Protein 5LXM (pdb70)

GO terms:
  GO:0004672 protein kinase activity (F, IDA)
  GO:0005813 centrosome (C, IDA)
  GO:0009611 response to wounding (P, IDA)
  GO:0097421 liver regeneration (P, IDA)
  GO:0006468 protein phosphorylation (P, IDA)
  GO:0097431 mitotic spindle pole (C, IDA)
  GO:0004712 protein serine/threonine/tyrosine kinase activity (F, TAS)
  GO:0005813 centrosome (C, TAS)
  GO:0005819 spindle (C, TAS)
  GO:0030496 midbody (C, TAS)
  GO:0045840 positive regulation of mitotic nuclear division (P, TAS)
  GO:0046605 regulation of centrosome cycle (P, TAS)
  GO:0046777 protein autophosphorylation (P, TAS)
  GO:0090141 positive regulation of mitochondrial fission (P, IMP)
  GO:0005515 protein binding (F, IPI)
  GO:0019901 protein kinase binding (F, IPI)
  GO:0005634 nucleus (C, TAS)
  GO:0000278 mitotic cell cycle (P, TAS)
  GO:0006468 protein phosphorylation (P, TAS)
  GO:0004674 protein serine/threonine kinase activity (F, EXP)

Nearest PDB structures (foldseek):
  4o0s-assembly1_A  TM=9.713E-01  e=1.990E-46  Homo sapiens
  1uu7-assembly1_A  TM=9.578E-01  e=4.637E-27  Homo sapiens
  3poo-assembly1_A  TM=9.742E-01  e=1.452E-25  Homo sapiens
  4c35-assembly1_A  TM=9.672E-01  e=3.061E-25  Bos taurus
  3ag9-assembly3_B-2  TM=9.624E-01  e=3.851E-25  Bos taurus

Radius of gyration: 19.2 Å; Cα contacts (8 Å, |Δi|>4): 560; chains: 2; bounding box: 43×46×51 Å

Sequence (297 aa):
RQWALEDFEIGRPLGKGKFGNVYLAREKQSKFILALKVLFKAQLEKAGVEHQLRREVEIQSHLRHPNILRLYGYFHDATRVYLILEYAPLGTVYREELQKLSKFDEQRTATYITELANALSYCHSKRVIHRDIKPENLLLGSAGELKIADFGWSVHAPPSSSSRRTLAGTLDYLPPEMIEGRMHDEKVDLWSLGVLCYEFLVGKPPFEANTYQETYKRRISRVEFTFPDFVTEGARDLISRLLKHNPSQRPMLREVLEHPWITANSSKPSNSSYSYDAPSDFINFSSLTQNIDSWFEKANEN

Solvent-accessible surface area: 13983 Å² total

Secondary structure (DSSP, 8-state):
-B--GGGEEEEEEEEE-SSSEEEEEEETTTTEEEEEEEEEHHHHHHHT-HHHHHHHHHHHHT---TTB--EEEEEE-SSEEEEEEPP-TT-BHHHHHHHHSS--HHHHHHHHHHHHHHHHHHHHTTEE----SGGGEEE-TTS-EEE---TT-EE-SS--B---S-GGG--HHHHTT--B-TTHHHHHHHHHHHHHHHSS-TT--SSHHHHHHHHHHT-----TTS-HHHHHHHHHHT-SSGGGS--HHHHHT-HHHHTT-SS---/-TT--SS--B---TTT---GGGGGT------

Structure (mmCIF, N/CA/C/O backbone):
data_5LXM
#
_entry.id   5LXM
#
_cell.length_a   79.780
_cell.length_b   79.780
_cell.length_c   140.260
_cell.angle_alpha   90.000
_cell.angle_beta   90.000
_cell.angle_gamma   120.000
#
_symmetry.space_group_name_H-M   'P 31 2 1'
#
loop_
_entity.id
_entity.type
_entity.pdbx_description
1 polymer 'Aurora kinase A'
2 polymer 'Targeting protein for Xklp2'
3 non-polymer "ADENOSINE-5'-DIPHOSPHATE"
4 non-polymer 'TETRAETHYLENE GLYCOL'
5 non-polymer 'SULFATE ION'
6 non-polymer DI(HYDROXYETHYL)ETHER
7 non-polymer '2-(N-MORPHOLINO)-ETHANESULFONIC ACID'
8 non-polymer 1-ETHOXY-2-(2-ETHOXYETHOXY)ETHANE
9 non-polymer 'CHLORIDE ION'
10 non-polymer 'MAGNESIUM ION'
11 water water
#
loop_
_atom_site.group_PDB
_atom_site.id
_atom_site.type_symbol
_atom_site.label_atom_id
_atom_site.label_alt_id
_atom_site.label_comp_id
_atom_site.label_asym_id
_atom_site.label_entity_id
_atom_site.label_seq_id
_atom_site.pdbx_PDB_ins_code
_atom_site.Cartn_x
_atom_site.Cartn_y
_atom_site.Cartn_z
_atom_site.occupancy
_atom_site.B_iso_or_equiv
_atom_site.auth_seq_id
_atom_site.auth_comp_id
_atom_site.auth_asym_id
_atom_site.auth_atom_id
_atom_site.pdbx_PDB_model_num
ATOM 1 N N . ARG A 1 6 ? 39.244 -0.115 -10.780 1.00 115.92 126 ARG A N 1
ATOM 2 C CA . ARG A 1 6 ? 38.884 -1.513 -10.576 1.00 114.88 126 ARG A CA 1
ATOM 3 C C . ARG A 1 6 ? 39.740 -2.151 -9.483 1.00 108.25 126 ARG A C 1
ATOM 4 O O . ARG A 1 6 ? 39.334 -3.127 -8.853 1.00 105.14 126 ARG A O 1
ATOM 12 N N . GLN A 1 7 ? 40.924 -1.590 -9.263 1.00 108.07 127 GLN A N 1
ATOM 13 C CA . GLN A 1 7 ? 41.868 -2.134 -8.294 1.00 104.17 127 GLN A CA 1
ATOM 14 C C . GLN A 1 7 ? 41.712 -1.474 -6.927 1.00 101.01 127 GLN A C 1
ATOM 15 O O . GLN A 1 7 ? 41.167 -0.376 -6.821 1.00 102.58 127 GLN A O 1
ATOM 21 N N . TRP A 1 8 ? 42.189 -2.148 -5.884 1.00 96.94 128 TRP A N 1
ATOM 22 C CA . TRP A 1 8 ? 42.162 -1.582 -4.539 1.00 94.67 128 TRP A CA 1
ATOM 23 C C . TRP A 1 8 ? 43.011 -0.315 -4.470 1.00 95.70 128 TRP A C 1
ATOM 24 O O . TRP A 1 8 ? 44.045 -0.211 -5.130 1.00 110.93 128 TRP A O 1
ATOM 35 N N . ALA A 1 9 ? 42.559 0.647 -3.675 1.00 95.19 129 ALA A N 1
ATOM 36 C CA . ALA A 1 9 ? 43.328 1.857 -3.412 1.00 100.62 129 ALA A CA 1
ATOM 37 C C . ALA A 1 9 ? 43.239 2.213 -1.931 1.00 93.55 129 ALA A C 1
ATOM 38 O O . ALA A 1 9 ? 42.280 1.842 -1.257 1.00 91.05 129 ALA A O 1
ATOM 40 N N . LEU A 1 10 ? 44.241 2.931 -1.431 1.00 93.86 130 LEU A N 1
ATOM 41 C CA . LEU A 1 10 ? 44.264 3.355 -0.034 1.00 95.46 130 LEU A CA 1
ATOM 42 C C . LEU A 1 10 ? 43.119 4.321 0.253 1.00 98.36 130 LEU A C 1
ATOM 43 O O . LEU A 1 10 ? 42.650 4.429 1.387 1.00 90.29 130 LEU A O 1
ATOM 48 N N . GLU A 1 11 ? 42.667 5.009 -0.792 1.00 97.38 131 GLU A N 1
ATOM 49 C CA . GLU A 1 11 ? 41.576 5.968 -0.677 1.00 104.18 131 GLU A CA 1
ATOM 50 C C . GLU A 1 11 ? 40.234 5.280 -0.443 1.00 98.23 131 GLU A C 1
ATOM 51 O O . GLU A 1 11 ? 39.252 5.930 -0.096 1.00 99.94 131 GLU A O 1
ATOM 57 N N . ASP A 1 12 ? 40.194 3.966 -0.636 1.00 95.21 132 ASP A N 1
ATOM 58 C CA . ASP A 1 12 ? 38.962 3.208 -0.452 1.00 93.69 132 ASP A CA 1
ATOM 59 C C . ASP A 1 12 ? 38.671 2.923 1.020 1.00 89.57 132 ASP A C 1
ATOM 60 O O . ASP A 1 12 ? 37.581 2.467 1.366 1.00 88.68 132 ASP A O 1
ATOM 65 N N . PHE A 1 13 ? 39.642 3.196 1.885 1.00 87.38 133 PHE A N 1
ATOM 66 C CA . PHE A 1 13 ? 39.515 2.837 3.296 1.00 91.60 133 PHE A CA 1
ATOM 67 C C . PHE A 1 13 ? 39.723 4.010 4.247 1.00 91.55 133 PHE A C 1
ATOM 68 O O . PHE A 1 13 ? 40.650 4.802 4.083 1.00 102.10 133 PHE A O 1
ATOM 76 N N . GLU A 1 14 ? 38.851 4.110 5.245 1.00 95.11 134 GLU A N 1
ATOM 77 C CA . GLU A 1 14 ? 39.092 4.984 6.385 1.00 88.83 134 GLU A CA 1
ATOM 78 C C . GLU A 1 14 ? 39.893 4.208 7.420 1.00 78.40 134 GLU A C 1
ATOM 79 O O . GLU A 1 14 ? 39.539 3.081 7.760 1.00 77.91 134 GLU A O 1
ATOM 85 N N . ILE A 1 15 ? 40.975 4.803 7.912 1.00 85.62 135 ILE A N 1
ATOM 86 C CA . ILE A 1 15 ? 41.843 4.124 8.870 1.00 78.75 135 ILE A CA 1
ATOM 87 C C . ILE A 1 15 ? 41.466 4.477 10.304 1.00 71.34 135 ILE A C 1
ATOM 88 O O . ILE A 1 15 ? 41.367 5.650 10.656 1.00 77.84 135 ILE A O 1
ATOM 93 N N . GLY A 1 16 ? 41.257 3.455 11.127 1.00 72.03 136 GLY A N 1
ATOM 94 C CA . GLY A 1 16 ? 40.894 3.658 12.518 1.00 69.41 136 GLY A CA 1
ATOM 95 C C . GLY A 1 16 ? 42.046 3.419 13.474 1.00 82.23 136 GLY A C 1
ATOM 96 O O . GLY A 1 16 ? 43.202 3.687 13.147 1.00 83.16 136 GLY A O 1
ATOM 97 N N . ARG A 1 17 ? 41.725 2.914 14.662 1.00 77.18 137 ARG A N 1
ATOM 98 C CA . ARG A 1 17 ? 42.731 2.640 15.679 1.00 71.68 137 ARG A CA 1
ATOM 99 C C . ARG A 1 17 ? 43.602 1.452 15.285 1.00 62.96 137 ARG A C 1
ATOM 100 O O . ARG A 1 17 ? 43.160 0.570 14.548 1.00 64.97 137 ARG A O 1
ATOM 108 N N . PRO A 1 18 ? 44.852 1.429 15.771 1.00 77.50 138 PRO A N 1
ATOM 109 C CA . PRO A 1 18 ? 45.715 0.257 15.588 1.00 77.15 138 PRO A CA 1
ATOM 110 C C . PRO A 1 18 ? 45.160 -0.957 16.326 1.00 75.38 138 PRO A C 1
ATOM 111 O O . PRO A 1 18 ? 44.818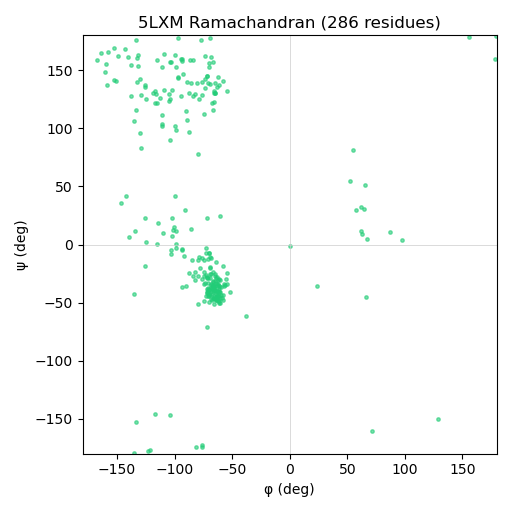 -0.851 17.503 1.00 68.74 138 PRO A O 1
ATOM 115 N N . LEU A 1 19 ? 45.063 -2.088 15.637 1.00 73.92 139 LEU A N 1
ATOM 116 C CA . LEU A 1 19 ? 44.574 -3.317 16.249 1.00 68.29 139 LEU A CA 1
ATOM 117 C C . LEU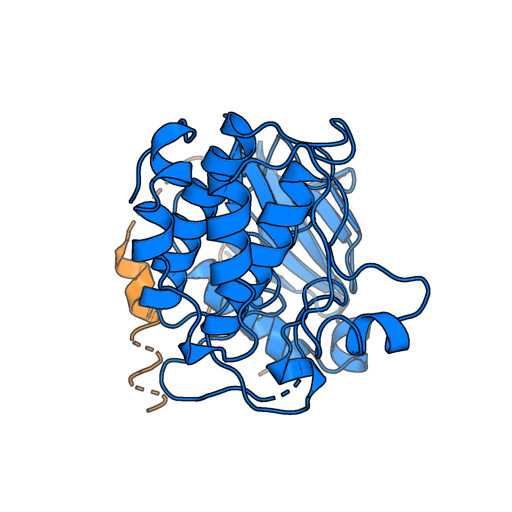 A 1 19 ? 45.717 -4.082 16.905 1.00 76.69 139 LEU A C 1
ATOM 118 O O . LEU A 1 19 ? 45.504 -4.863 17.833 1.00 82.99 139 LEU A O 1
ATOM 123 N N . GLY A 1 20 ? 46.932 -3.849 16.417 1.00 66.43 140 GLY A N 1
ATOM 124 C CA . GLY A 1 20 ? 48.109 -4.492 16.969 1.00 59.91 140 GLY A CA 1
ATOM 125 C C . GLY A 1 20 ? 49.376 -4.119 16.227 1.00 67.63 140 GLY A C 1
ATOM 126 O O . GLY A 1 20 ? 49.330 -3.669 15.081 1.00 72.17 140 GLY A O 1
ATOM 127 N N . LYS A 1 21 ? 50.514 -4.304 16.887 1.00 68.94 141 LYS A N 1
ATOM 128 C CA . LYS A 1 21 ? 51.806 -4.010 16.283 1.00 69.48 141 LYS A CA 1
ATOM 129 C C . LYS A 1 21 ? 52.433 -5.277 15.715 1.00 81.85 141 LYS A C 1
ATOM 130 O O . LYS A 1 21 ? 52.287 -6.360 16.282 1.00 81.94 141 LYS A O 1
ATOM 132 N N . GLY A 1 22 ? 53.126 -5.136 14.591 1.00 85.70 142 GLY A N 1
ATOM 133 C CA . GLY A 1 22 ? 53.770 -6.265 13.948 1.00 87.23 142 GLY A CA 1
ATOM 134 C C . GLY A 1 22 ? 55.259 -6.046 13.777 1.00 92.99 142 GLY A C 1
ATOM 135 O O . GLY A 1 22 ? 55.799 -5.024 14.202 1.00 92.54 142 GLY A O 1
ATOM 136 N N . LYS A 1 23 ? 55.924 -7.007 13.146 1.00 89.19 143 LYS A N 1
ATOM 137 C CA . LYS A 1 23 ? 57.372 -6.960 12.987 1.00 90.38 143 LYS A CA 1
ATOM 138 C C . LYS A 1 23 ? 57.800 -6.012 11.871 1.00 98.99 143 LYS A C 1
ATOM 139 O O . LYS A 1 23 ? 58.947 -5.568 11.833 1.00 107.79 143 LYS A O 1
ATOM 141 N N . PHE A 1 24 ? 56.877 -5.704 10.965 1.00 95.83 144 PHE A N 1
ATOM 142 C CA . PHE A 1 24 ? 57.197 -4.877 9.806 1.00 89.04 144 PHE A CA 1
ATOM 143 C C . PHE A 1 24 ? 56.155 -3.790 9.567 1.00 87.55 144 PHE A C 1
ATOM 144 O O . PHE A 1 24 ? 56.151 -3.141 8.522 1.00 91.27 144 PHE A O 1
ATOM 152 N N . GLY A 1 25 ? 55.273 -3.595 10.541 1.00 86.87 145 GLY A N 1
ATOM 153 C CA . GLY A 1 25 ? 54.233 -2.590 10.434 1.00 84.66 145 GLY A CA 1
ATOM 154 C C . GLY A 1 25 ? 53.043 -2.912 11.313 1.00 83.27 145 GLY A C 1
ATOM 155 O O . GLY A 1 25 ? 53.019 -3.941 11.984 1.00 83.22 145 GLY A O 1
ATOM 156 N N . ASN A 1 26 ? 52.048 -2.033 11.307 1.00 74.17 146 ASN A N 1
ATOM 157 C CA . ASN A 1 26 ? 50.887 -2.199 12.172 1.00 67.60 146 ASN A CA 1
ATOM 158 C C . ASN A 1 26 ? 49.649 -2.688 11.430 1.00 71.96 146 ASN A C 1
ATOM 159 O O . ASN A 1 26 ? 49.530 -2.528 10.213 1.00 64.93 146 ASN A O 1
ATOM 164 N N . VAL A 1 27 ? 48.736 -3.297 12.180 1.00 67.99 147 VAL A N 1
ATOM 165 C CA . VAL A 1 27 ? 47.433 -3.693 11.660 1.00 67.72 147 VAL A CA 1
ATOM 166 C C . VAL A 1 27 ? 46.377 -2.733 12.186 1.00 70.43 147 VAL A C 1
ATOM 167 O O . VAL A 1 27 ? 46.234 -2.557 13.396 1.00 71.28 147 VAL A O 1
ATOM 171 N N . TYR A 1 28 ? 45.642 -2.110 11.274 1.00 71.07 148 TYR A N 1
ATOM 172 C CA . TYR A 1 28 ? 44.685 -1.079 11.649 1.00 69.57 148 TYR A CA 1
ATOM 173 C C . TYR A 1 28 ? 43.245 -1.527 11.441 1.00 74.25 148 TYR A C 1
ATOM 174 O O . TYR A 1 28 ? 42.961 -2.373 10.593 1.00 71.24 148 TYR A O 1
ATOM 183 N N . LEU A 1 29 ? 42.340 -0.956 12.229 1.00 77.17 149 LEU A N 1
ATOM 184 C CA . LEU A 1 29 ? 40.914 -1.130 11.999 1.00 74.82 149 LEU A CA 1
ATOM 185 C C . LEU A 1 29 ? 40.523 -0.294 10.785 1.00 72.19 149 LEU A C 1
ATOM 186 O O . LEU A 1 29 ? 40.927 0.862 10.670 1.00 72.73 149 LEU A O 1
ATOM 191 N N . ALA A 1 30 ? 39.745 -0.876 9.880 1.00 74.18 150 ALA A N 1
ATOM 192 C CA . ALA A 1 30 ? 39.478 -0.226 8.601 1.00 70.21 150 ALA A CA 1
ATOM 193 C C . ALA A 1 30 ? 37.997 -0.218 8.230 1.00 78.36 150 ALA A C 1
ATOM 194 O O . ALA A 1 30 ? 37.233 -1.085 8.654 1.00 76.26 150 ALA A O 1
ATOM 196 N N . ARG A 1 31 ? 37.610 0.770 7.428 1.00 81.07 151 ARG A N 1
ATOM 197 C CA . ARG A 1 31 ? 36.238 0.909 6.954 1.00 81.98 151 ARG A CA 1
ATOM 198 C C . ARG A 1 31 ? 36.213 1.187 5.453 1.00 87.76 151 ARG A C 1
ATOM 199 O O . ARG A 1 31 ? 36.702 2.222 5.000 1.00 90.93 151 ARG A O 1
ATOM 207 N N . GLU A 1 32 ? 35.655 0.260 4.680 1.00 74.09 152 GLU A N 1
ATOM 208 C CA . GLU A 1 32 ? 35.483 0.480 3.247 1.00 84.22 152 GLU A CA 1
ATOM 209 C C . GLU A 1 32 ? 34.464 1.594 3.046 1.00 91.83 152 GLU A C 1
ATOM 210 O O . GLU A 1 32 ? 33.296 1.442 3.395 1.00 96.62 152 GLU A O 1
ATOM 216 N N . LYS A 1 33 ? 34.917 2.708 2.477 1.00 92.13 153 LYS A N 1
ATOM 217 C CA . LYS A 1 33 ? 34.135 3.943 2.441 1.00 98.36 153 LYS A CA 1
ATOM 218 C C . LYS A 1 33 ? 32.759 3.812 1.788 1.00 102.26 153 LYS A C 1
ATOM 219 O O . LYS A 1 33 ? 31.810 4.477 2.203 1.00 110.11 153 LYS A O 1
ATOM 225 N N . GLN A 1 34 ? 32.645 2.961 0.774 1.00 94.03 154 GLN A N 1
ATOM 226 C CA . GLN A 1 34 ? 31.388 2.837 0.043 1.00 100.59 154 GLN A CA 1
ATOM 227 C C . GLN A 1 34 ? 30.364 1.972 0.778 1.00 97.57 154 GLN A C 1
ATOM 228 O O . GLN A 1 34 ? 29.223 2.388 0.977 1.00 102.14 154 GLN A O 1
ATOM 234 N N . SER A 1 35 ? 30.772 0.774 1.184 1.00 95.23 155 SER A N 1
ATOM 235 C CA . SER A 1 35 ? 29.850 -0.169 1.813 1.00 106.06 155 SER A CA 1
ATOM 236 C C . SER A 1 35 ? 29.850 -0.075 3.338 1.00 109.86 155 SER A C 1
ATOM 237 O O . SER A 1 35 ? 29.065 -0.755 4.001 1.00 110.33 155 SER A O 1
ATOM 240 N N . LYS A 1 36 ? 30.733 0.762 3.880 1.00 102.40 156 LYS A N 1
ATOM 241 C CA . LYS A 1 36 ? 30.882 0.933 5.327 1.00 93.46 156 LYS A CA 1
ATOM 242 C C . LYS A 1 36 ? 31.206 -0.391 6.019 1.00 93.94 156 LYS A C 1
ATOM 243 O O . LYS A 1 36 ? 30.854 -0.601 7.180 1.00 93.55 156 LYS A O 1
ATOM 245 N N . PHE A 1 37 ? 31.887 -1.275 5.296 1.00 81.82 157 PHE A N 1
ATOM 246 C CA . PHE A 1 37 ? 32.219 -2.601 5.804 1.00 80.42 157 PHE A CA 1
ATOM 247 C C . PHE A 1 37 ? 33.493 -2.570 6.642 1.00 81.15 157 PHE A C 1
ATOM 248 O O . PHE A 1 37 ? 34.528 -2.074 6.197 1.00 83.37 157 PHE A O 1
ATOM 256 N N . ILE A 1 38 ? 33.406 -3.107 7.856 1.00 75.79 158 ILE A N 1
ATOM 257 C CA . ILE A 1 38 ? 34.524 -3.092 8.794 1.00 72.02 158 ILE A CA 1
ATOM 258 C C . ILE A 1 38 ? 35.561 -4.159 8.471 1.00 66.33 158 ILE A C 1
ATOM 259 O O . ILE A 1 38 ? 35.241 -5.345 8.385 1.00 66.79 158 ILE A O 1
ATOM 264 N N . LEU A 1 39 ? 36.808 -3.731 8.308 1.00 66.06 159 LEU A N 1
ATOM 265 C CA . LEU A 1 39 ? 37.894 -4.645 7.984 1.00 62.16 159 LEU A CA 1
ATOM 266 C C . LEU A 1 39 ? 39.126 -4.393 8.847 1.00 57.32 159 LEU A C 1
ATOM 267 O O . LEU A 1 39 ? 39.159 -3.463 9.652 1.00 63.08 159 LEU A O 1
ATOM 272 N N . ALA A 1 40 ? 40.133 -5.242 8.677 1.00 59.87 160 ALA A N 1
ATOM 273 C CA . ALA A 1 40 ? 41.435 -5.024 9.289 1.00 60.64 160 ALA A CA 1
ATOM 274 C C . ALA A 1 40 ? 42.470 -4.836 8.188 1.00 69.08 160 ALA A C 1
ATOM 275 O O . ALA A 1 40 ? 42.543 -5.635 7.253 1.00 62.68 160 ALA A O 1
ATOM 277 N N . LEU A 1 41 ? 43.258 -3.771 8.290 1.00 71.61 161 LEU A N 1
ATOM 278 C CA . LEU A 1 41 ? 44.246 -3.462 7.264 1.00 62.36 161 LEU A CA 1
ATOM 279 C C . LEU A 1 41 ? 45.664 -3.653 7.790 1.00 72.93 161 LEU A C 1
ATOM 280 O O . LEU A 1 41 ? 46.128 -2.903 8.650 1.00 72.26 161 LEU A O 1
ATOM 285 N N . LYS A 1 42 ? 46.344 -4.667 7.266 1.00 71.87 162 LYS A N 1
ATOM 286 C CA . LYS A 1 42 ? 47.713 -4.962 7.663 1.00 61.53 162 LYS A CA 1
ATOM 287 C C . LYS A 1 42 ? 48.697 -4.212 6.773 1.00 67.71 162 LYS A C 1
ATOM 288 O O . LYS A 1 42 ? 48.778 -4.458 5.568 1.00 64.38 162 LYS A O 1
ATOM 294 N N . VAL A 1 43 ? 49.437 -3.289 7.378 1.00 70.64 163 VAL A N 1
ATOM 295 C CA . VAL A 1 43 ? 50.367 -2.442 6.644 1.00 73.85 163 VAL A CA 1
ATOM 296 C C . VAL A 1 43 ? 51.810 -2.886 6.859 1.00 79.31 163 VAL A C 1
ATOM 297 O O . VAL A 1 43 ? 52.272 -2.988 7.995 1.00 89.31 163 VAL A O 1
ATOM 301 N N . LEU A 1 44 ? 52.515 -3.146 5.763 1.00 67.27 164 LEU A N 1
ATOM 302 C CA . LEU A 1 44 ? 53.909 -3.573 5.824 1.00 76.00 164 LEU A CA 1
ATOM 303 C C . LEU A 1 44 ? 54.802 -2.666 4.987 1.00 81.08 164 LEU A C 1
ATOM 304 O O . LEU A 1 44 ? 54.558 -2.474 3.799 1.00 81.32 164 LEU A O 1
ATOM 309 N N . PHE A 1 45 ? 55.841 -2.117 5.609 1.00 90.66 165 PHE A N 1
ATOM 310 C CA . PHE A 1 45 ? 56.788 -1.263 4.900 1.00 88.96 165 PHE A CA 1
ATOM 311 C C . PHE A 1 45 ? 57.737 -2.100 4.048 1.00 94.02 165 PHE A C 1
ATOM 312 O O . PHE A 1 45 ? 58.352 -3.047 4.538 1.00 101.98 165 PHE A O 1
ATOM 320 N N . LYS A 1 46 ? 57.850 -1.745 2.772 1.00 96.54 166 LYS A N 1
ATOM 321 C CA . LYS A 1 46 ? 58.680 -2.495 1.836 1.00 92.78 166 LYS A CA 1
ATOM 322 C C . LYS A 1 46 ? 60.159 -2.425 2.196 1.00 95.53 166 LYS A C 1
ATOM 323 O O . LYS A 1 46 ? 60.911 -3.364 1.940 1.00 98.34 166 LYS A O 1
ATOM 329 N N . ALA A 1 47 ? 60.570 -1.310 2.791 1.00 95.30 167 ALA A N 1
ATOM 330 C CA . ALA A 1 47 ? 61.962 -1.118 3.179 1.00 93.70 167 ALA A CA 1
ATOM 331 C C . ALA A 1 47 ? 62.396 -2.138 4.231 1.00 88.08 167 ALA A C 1
ATOM 332 O O . ALA A 1 47 ? 63.476 -2.719 4.133 1.00 93.17 167 ALA A O 1
ATOM 334 N N . GLN A 1 48 ? 61.548 -2.358 5.231 1.00 83.59 168 GLN A N 1
ATOM 335 C CA . GLN A 1 48 ? 61.858 -3.302 6.301 1.00 81.26 168 GLN A CA 1
ATOM 336 C C . GLN A 1 48 ? 61.836 -4.745 5.803 1.00 80.90 168 GLN A C 1
ATOM 337 O O . GLN A 1 48 ? 62.668 -5.561 6.200 1.00 82.96 168 GLN A O 1
ATOM 340 N N . LEU A 1 49 ? 60.880 -5.052 4.932 1.00 79.31 169 LEU A N 1
ATOM 341 C CA . LEU A 1 49 ? 60.745 -6.391 4.370 1.00 83.95 169 LEU A CA 1
ATOM 342 C C . LEU A 1 49 ? 61.945 -6.777 3.512 1.00 90.68 169 LEU A C 1
ATOM 343 O O . LEU A 1 49 ? 62.486 -7.875 3.641 1.00 96.11 169 LEU A O 1
ATOM 348 N N . GLU A 1 50 ? 62.354 -5.868 2.633 1.00 95.39 170 GLU A N 1
ATOM 349 C CA . GLU A 1 50 ? 63.464 -6.128 1.724 1.00 93.04 170 GLU A CA 1
ATOM 350 C C . GLU A 1 50 ? 64.801 -6.141 2.457 1.00 98.41 170 GLU A C 1
ATOM 351 O O . GLU A 1 50 ? 65.736 -6.824 2.042 1.00 112.91 170 GLU A O 1
ATOM 357 N N . LYS A 1 51 ? 64.886 -5.385 3.546 1.00 99.13 171 LYS A N 1
ATOM 358 C CA . LYS A 1 51 ? 66.100 -5.350 4.352 1.00 102.54 171 LYS A CA 1
ATOM 359 C C . LYS A 1 51 ? 66.302 -6.676 5.075 1.00 97.16 171 LYS A C 1
ATOM 360 O O . LYS A 1 51 ? 67.410 -7.210 5.118 1.00 102.96 171 LYS A O 1
ATOM 362 N N . ALA A 1 52 ? 65.220 -7.205 5.639 1.00 96.41 172 ALA A N 1
ATOM 363 C CA . ALA A 1 52 ? 65.266 -8.476 6.350 1.00 89.71 172 ALA A CA 1
ATOM 364 C C . 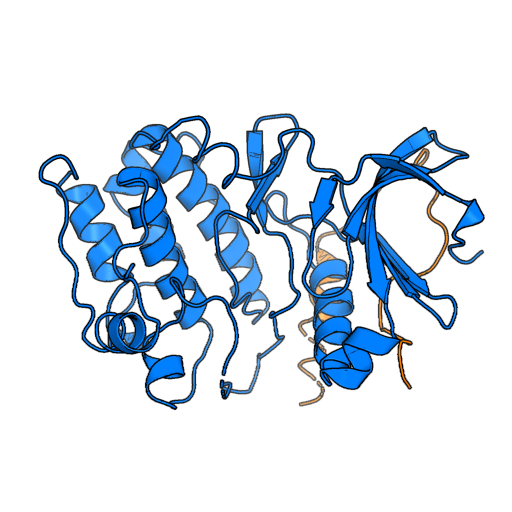ALA A 1 52 ? 65.233 -9.652 5.380 1.00 97.63 172 ALA A C 1
ATOM 365 O O . ALA A 1 52 ? 65.509 -10.790 5.761 1.00 100.21 172 ALA A O 1
ATOM 367 N N . GLY A 1 53 ? 64.889 -9.369 4.127 1.00 97.70 173 GLY A N 1
ATOM 368 C CA . GLY A 1 53 ? 64.840 -10.388 3.094 1.00 92.92 173 GLY A CA 1
ATOM 369 C C . GLY A 1 53 ? 63.770 -11.437 3.331 1.00 88.42 173 GLY A C 1
ATOM 370 O O . GLY A 1 53 ? 64.046 -12.636 3.291 1.00 89.45 173 GLY A O 1
ATOM 371 N N . VAL A 1 54 ? 62.544 -10.986 3.577 1.00 82.39 174 VAL A N 1
ATOM 372 C CA . VAL A 1 54 ? 61.430 -11.897 3.815 1.00 77.80 174 VAL A CA 1
ATOM 373 C C . VAL A 1 54 ? 60.266 -11.612 2.871 1.00 69.75 174 VAL A C 1
ATOM 374 O O . VAL A 1 54 ? 59.121 -11.959 3.163 1.00 71.62 174 VAL A O 1
ATOM 378 N N . GLU A 1 55 ? 60.568 -10.981 1.742 1.00 75.08 175 GLU A N 1
ATOM 379 C CA . GLU A 1 55 ? 59.550 -10.650 0.753 1.00 75.76 175 GLU A CA 1
ATOM 380 C C . GLU A 1 55 ? 58.890 -11.918 0.221 1.00 71.04 175 GLU A C 1
ATOM 381 O O . GLU A 1 55 ? 57.676 -11.958 0.017 1.00 67.05 175 GLU A O 1
ATOM 387 N N . HIS A 1 56 ? 59.697 -12.954 0.008 1.00 69.98 176 HIS A N 1
ATOM 388 C CA . HIS A 1 56 ? 59.202 -14.229 -0.500 1.00 65.49 176 HIS A CA 1
ATOM 389 C C . HIS A 1 56 ? 58.210 -14.844 0.473 1.00 67.67 176 HIS A C 1
ATOM 390 O O . HIS A 1 56 ? 57.284 -15.553 0.079 1.00 62.25 176 HIS A O 1
ATOM 397 N N . GLN A 1 57 ? 58.408 -14.568 1.755 1.00 65.21 177 GLN A N 1
ATOM 398 C CA . GLN A 1 57 ? 57.532 -15.103 2.778 1.00 54.03 177 GLN A CA 1
ATOM 399 C C . GLN A 1 57 ? 56.197 -14.360 2.767 1.00 55.83 177 GLN A C 1
ATOM 400 O O . GLN A 1 57 ? 55.148 -14.950 3.029 1.00 51.49 177 GLN A O 1
ATOM 406 N N . LEU A 1 58 ? 56.239 -13.068 2.452 1.00 59.63 178 LEU A N 1
ATOM 407 C CA . LEU A 1 58 ? 55.016 -12.279 2.328 1.00 67.17 178 LEU A CA 1
ATOM 408 C C . LEU A 1 58 ? 54.183 -12.765 1.145 1.00 62.72 178 LEU A C 1
ATOM 409 O O . LEU A 1 58 ? 52.951 -12.768 1.200 1.00 51.18 178 LEU A O 1
ATOM 414 N N . ARG A 1 59 ? 54.861 -13.170 0.076 1.00 60.96 179 ARG A N 1
ATOM 415 C CA . ARG A 1 59 ? 54.183 -13.765 -1.069 1.00 63.17 179 ARG A CA 1
ATOM 416 C C . ARG A 1 59 ? 53.417 -14.997 -0.608 1.00 64.14 179 ARG A C 1
ATOM 417 O O . ARG A 1 59 ? 52.236 -15.164 -0.919 1.00 53.25 179 ARG A O 1
ATOM 425 N N . ARG A 1 60 ? 54.102 -15.842 0.155 1.00 51.48 180 ARG A N 1
ATOM 426 C CA . ARG A 1 60 ? 53.506 -17.050 0.708 1.00 64.53 180 ARG A CA 1
ATOM 427 C C . ARG A 1 60 ? 52.315 -16.735 1.613 1.00 68.22 180 ARG A C 1
ATOM 428 O O . ARG A 1 60 ? 51.283 -17.395 1.532 1.00 61.26 180 ARG A O 1
ATOM 436 N N . GLU A 1 61 ? 52.453 -15.723 2.466 1.00 60.21 181 GLU A N 1
ATOM 437 C CA . GLU A 1 61 ? 51.366 -15.338 3.366 1.00 60.17 181 GLU A CA 1
ATOM 438 C C . GLU A 1 61 ? 50.128 -14.911 2.583 1.00 58.15 181 GLU A C 1
ATOM 439 O O . GLU A 1 61 ? 49.014 -15.340 2.883 1.00 49.27 181 GLU A O 1
ATOM 445 N N . VAL A 1 62 ? 50.332 -14.082 1.565 1.00 54.94 182 VAL A N 1
ATOM 446 C CA . VAL A 1 62 ? 49.219 -13.521 0.808 1.00 56.90 182 VAL A CA 1
ATOM 447 C C . VAL A 1 62 ? 48.549 -14.565 -0.087 1.00 60.12 182 VAL A C 1
ATOM 448 O O . VAL A 1 62 ? 47.321 -14.654 -0.136 1.00 56.10 182 VAL A O 1
ATOM 452 N N . GLU A 1 63 ? 49.354 -15.361 -0.781 1.00 54.82 183 GLU A N 1
ATOM 453 C CA . GLU A 1 63 ? 48.820 -16.353 -1.710 1.00 58.97 183 GLU A CA 1
ATOM 454 C C . GLU A 1 63 ? 48.141 -17.518 -0.985 1.00 64.65 183 GLU A C 1
ATOM 455 O O . GLU A 1 63 ? 47.052 -17.942 -1.371 1.00 60.97 183 GLU A O 1
ATOM 461 N N . ILE A 1 64 ? 48.777 -18.027 0.067 1.00 55.64 184 ILE A N 1
ATOM 462 C CA . ILE A 1 64 ? 48.240 -19.179 0.786 1.00 59.54 184 ILE A CA 1
ATOM 463 C C . ILE A 1 64 ? 46.958 -18.842 1.542 1.00 51.26 184 ILE A C 1
ATOM 464 O O . ILE A 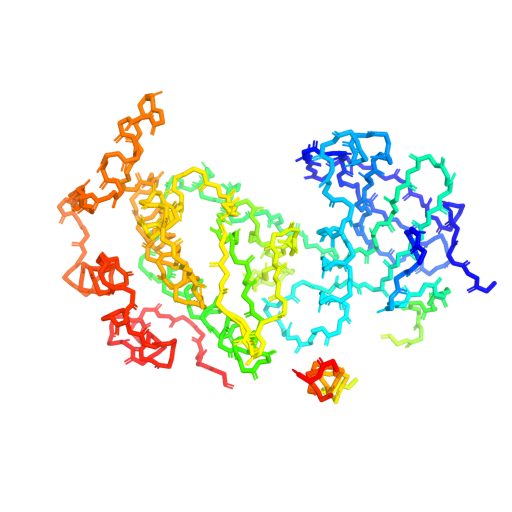1 64 ? 45.973 -19.578 1.458 1.00 49.39 184 ILE A O 1
ATOM 469 N N . GLN A 1 65 ? 46.966 -17.731 2.272 1.00 52.16 185 GLN A N 1
ATOM 470 C CA . GLN A 1 65 ? 45.825 -17.384 3.113 1.00 58.82 185 GLN A CA 1
ATOM 471 C C . GLN A 1 65 ? 44.601 -17.014 2.280 1.00 57.56 185 GLN A C 1
ATOM 472 O O . GLN A 1 65 ? 43.475 -17.320 2.667 1.00 51.70 185 GLN A O 1
ATOM 478 N N . SER A 1 66 ? 44.824 -16.375 1.134 1.00 59.64 186 SER A N 1
ATOM 479 C CA . SER A 1 66 ? 43.722 -15.920 0.287 1.00 66.11 186 SER A CA 1
ATOM 480 C C . SER A 1 66 ? 42.954 -17.080 -0.339 1.00 70.21 186 SER A C 1
ATOM 481 O O . SER A 1 66 ? 41.780 -16.941 -0.674 1.00 77.15 186 SER A O 1
ATOM 484 N N . HIS A 1 67 ? 43.615 -18.223 -0.491 1.00 61.25 187 HIS A N 1
ATOM 485 C CA . HIS A 1 67 ? 42.992 -19.375 -1.136 1.00 70.87 187 HIS A CA 1
ATOM 486 C C . HIS A 1 67 ? 42.448 -20.389 -0.129 1.00 63.11 187 HIS A C 1
ATOM 487 O O . HIS A 1 67 ? 41.899 -21.421 -0.514 1.00 68.85 187 HIS A O 1
ATOM 494 N N . LEU A 1 68 ? 42.598 -20.093 1.158 1.00 62.55 188 LEU A N 1
ATOM 495 C CA . LEU A 1 68 ? 42.064 -20.959 2.205 1.00 56.38 188 LEU A CA 1
ATOM 496 C C . LEU A 1 68 ? 40.634 -20.568 2.567 1.00 54.02 188 LEU A C 1
ATOM 497 O O . LEU A 1 68 ? 40.304 -19.385 2.635 1.00 62.09 188 LEU A O 1
ATOM 502 N N . ARG A 1 69 ? 39.790 -21.569 2.794 1.00 61.93 189 ARG A N 1
ATOM 503 C CA . ARG A 1 69 ? 38.402 -21.337 3.184 1.00 63.90 189 ARG A CA 1
ATOM 504 C C . ARG A 1 69 ? 37.999 -22.249 4.333 1.00 71.65 189 ARG A C 1
ATOM 505 O O . ARG A 1 69 ? 37.790 -23.449 4.144 1.00 72.99 189 ARG A O 1
ATOM 513 N N . HIS A 1 70 ? 37.887 -21.671 5.523 1.00 63.54 190 HIS A N 1
ATOM 514 C CA . HIS A 1 70 ? 37.508 -22.422 6.712 1.00 73.14 190 HIS A CA 1
ATOM 515 C C . HIS A 1 70 ? 36.966 -21.467 7.770 1.00 61.31 190 HIS A C 1
ATOM 516 O O . HIS A 1 70 ? 37.519 -20.386 7.970 1.00 66.60 190 HIS A O 1
ATOM 523 N N . PRO A 1 71 ? 35.872 -21.861 8.441 1.00 64.37 191 PRO A N 1
ATOM 524 C CA . PRO A 1 71 ? 35.237 -21.048 9.485 1.00 64.48 191 PRO A CA 1
ATOM 525 C C . PRO A 1 71 ? 36.199 -20.659 10.606 1.00 59.12 191 PRO A C 1
ATOM 526 O O . PRO A 1 71 ? 36.035 -19.604 11.215 1.00 62.86 191 PRO A O 1
ATOM 530 N N . ASN A 1 72 ? 37.194 -21.502 10.862 1.00 58.44 192 ASN A N 1
ATOM 531 C CA . ASN A 1 72 ? 38.163 -21.251 11.921 1.00 60.13 192 ASN A CA 1
ATOM 532 C C . ASN A 1 72 ? 39.494 -20.739 11.378 1.00 68.60 192 ASN A C 1
ATOM 533 O O . ASN A 1 72 ? 40.533 -20.878 12.023 1.00 63.23 192 ASN A O 1
ATOM 538 N N . ILE A 1 73 ? 39.457 -20.159 10.184 1.00 60.74 193 ILE A N 1
ATOM 539 C CA . ILE A 1 73 ? 40.631 -19.516 9.606 1.00 58.10 193 ILE A CA 1
ATOM 540 C C . ILE A 1 73 ? 40.269 -18.110 9.151 1.00 60.85 193 ILE A C 1
ATOM 541 O O . ILE A 1 73 ? 39.287 -17.919 8.433 1.00 62.68 193 ILE A O 1
ATOM 546 N N . LEU A 1 74 ? 41.054 -17.127 9.583 1.00 56.41 194 LEU A N 1
ATOM 547 C CA . LEU A 1 74 ? 40.809 -15.738 9.214 1.00 55.54 194 LEU A CA 1
ATOM 548 C C . LEU A 1 74 ? 40.908 -15.556 7.702 1.00 59.76 194 LEU A C 1
ATOM 549 O O . LEU A 1 74 ? 41.808 -16.100 7.066 1.00 50.96 194 LEU A O 1
ATOM 554 N N . ARG A 1 75 ? 39.979 -14.791 7.137 1.00 59.35 195 ARG A N 1
ATOM 555 C CA . ARG A 1 75 ? 39.944 -14.545 5.701 1.00 66.49 195 ARG A CA 1
ATOM 556 C C . ARG A 1 75 ? 40.842 -13.384 5.291 1.00 74.62 195 ARG A C 1
ATOM 557 O O . ARG A 1 75 ? 40.899 -12.357 5.968 1.00 70.50 195 ARG A O 1
ATOM 565 N N . LEU A 1 76 ? 41.545 -13.565 4.178 1.00 68.00 196 LEU A N 1
ATOM 566 C CA . LEU A 1 76 ? 42.280 -12.483 3.537 1.00 68.94 196 LEU A CA 1
ATOM 567 C C . LEU A 1 76 ? 41.589 -12.144 2.222 1.00 67.16 196 LEU A C 1
ATOM 568 O O . LEU A 1 76 ? 41.715 -12.877 1.245 1.00 64.30 196 LEU A O 1
ATOM 573 N N . TYR A 1 77 ? 40.849 -11.039 2.206 1.00 72.99 197 TYR A N 1
ATOM 574 C CA . TYR A 1 77 ? 40.008 -10.698 1.062 1.00 72.84 197 TYR A CA 1
ATOM 575 C C . TYR A 1 77 ? 40.803 -10.212 -0.145 1.00 77.87 197 TYR A C 1
ATOM 576 O O . TYR A 1 77 ? 40.409 -10.452 -1.285 1.00 71.06 197 TYR A O 1
ATOM 585 N N . GLY A 1 78 ? 41.914 -9.525 0.104 1.00 76.37 198 GLY A N 1
ATOM 586 C CA . GLY A 1 78 ? 42.725 -8.998 -0.979 1.00 82.73 198 GLY A CA 1
ATOM 587 C C . GLY A 1 78 ? 43.939 -8.225 -0.504 1.00 75.74 198 GLY A C 1
ATOM 588 O O . GLY A 1 78 ? 44.164 -8.079 0.698 1.00 66.17 198 GLY A O 1
ATOM 589 N N . TYR A 1 79 ? 44.722 -7.727 -1.456 1.00 70.55 199 TYR A N 1
ATOM 590 C CA . TYR A 1 79 ? 45.935 -6.980 -1.145 1.00 74.08 199 TYR A CA 1
ATOM 591 C C . TYR A 1 79 ? 46.232 -5.919 -2.203 1.00 76.39 199 TYR A C 1
ATOM 592 O O . TYR A 1 79 ? 45.711 -5.979 -3.318 1.00 80.96 199 TYR A O 1
ATOM 601 N N . PHE A 1 80 ? 47.078 -4.956 -1.843 1.00 69.12 200 PHE A N 1
ATOM 602 C CA . PHE A 1 80 ? 47.554 -3.937 -2.779 1.00 80.83 200 PHE A CA 1
ATOM 603 C C . PHE A 1 80 ? 48.786 -3.232 -2.213 1.00 82.22 200 PHE A C 1
ATOM 604 O O . PHE A 1 80 ? 49.082 -3.346 -1.024 1.00 82.88 200 PHE A O 1
ATOM 612 N N . HIS A 1 81 ? 49.507 -2.517 -3.071 1.00 80.01 201 HIS A N 1
ATOM 613 C CA . HIS A 1 81 ? 50.737 -1.842 -2.663 1.00 90.94 201 HIS A CA 1
ATOM 614 C C . HIS A 1 81 ? 50.895 -0.490 -3.357 1.00 97.34 201 HIS A C 1
ATOM 615 O O . HIS A 1 81 ? 50.168 -0.180 -4.300 1.00 103.55 201 HIS A O 1
ATOM 622 N N . ASP A 1 82 ? 51.848 0.310 -2.887 1.00 86.14 202 ASP A N 1
ATOM 623 C CA . ASP A 1 82 ? 52.032 1.664 -3.402 1.00 91.69 202 ASP A CA 1
ATOM 624 C C . ASP A 1 82 ? 53.498 2.094 -3.408 1.00 99.70 202 ASP A C 1
ATOM 625 O O . ASP A 1 82 ? 53.810 3.258 -3.154 1.00 110.14 202 ASP A O 1
ATOM 630 N N . ALA A 1 83 ? 54.385 1.142 -3.688 1.00 104.74 203 ALA A N 1
ATOM 631 C CA . ALA A 1 83 ? 55.822 1.395 -3.837 1.00 120.25 203 ALA A CA 1
ATOM 632 C C . ALA A 1 83 ? 56.486 1.912 -2.560 1.00 117.91 203 ALA A C 1
ATOM 633 O O . ALA A 1 83 ? 57.647 2.319 -2.579 1.00 126.21 203 ALA A O 1
ATOM 635 N N . THR A 1 84 ? 55.749 1.895 -1.454 1.00 110.91 204 THR A N 1
ATOM 636 C CA . THR A 1 84 ? 56.297 2.268 -0.155 1.00 108.24 204 THR A CA 1
ATOM 637 C C . THR A 1 84 ? 55.857 1.262 0.898 1.00 98.98 204 THR A C 1
ATOM 638 O O . THR A 1 84 ? 56.643 0.846 1.749 1.00 88.67 204 THR A O 1
ATOM 642 N N . ARG A 1 85 ? 54.587 0.876 0.828 1.00 96.78 205 ARG A N 1
ATOM 643 C CA . ARG A 1 85 ? 54.015 -0.073 1.771 1.00 88.49 205 ARG A CA 1
ATOM 644 C C . ARG A 1 85 ? 53.242 -1.169 1.044 1.00 84.36 205 ARG A C 1
ATOM 645 O O . ARG A 1 85 ? 52.897 -1.029 -0.130 1.00 79.15 205 ARG A O 1
ATOM 653 N N . VAL A 1 86 ? 52.986 -2.265 1.750 1.00 76.00 206 VAL A N 1
ATOM 654 C CA . VAL A 1 86 ? 52.129 -3.330 1.244 1.00 65.66 206 VAL A CA 1
ATOM 655 C C . VAL A 1 86 ? 50.915 -3.444 2.157 1.00 66.80 206 VAL A C 1
ATOM 656 O O . VAL A 1 86 ? 51.055 -3.477 3.377 1.00 73.33 206 VAL A O 1
ATOM 660 N N . TYR A 1 87 ? 49.726 -3.497 1.567 1.00 66.32 207 TYR A N 1
ATOM 661 C CA . TYR A 1 87 ? 48.494 -3.490 2.345 1.00 65.66 207 TYR A CA 1
ATOM 662 C C . TYR A 1 87 ? 47.714 -4.790 2.187 1.00 67.58 207 TYR A C 1
ATOM 663 O O . TYR A 1 87 ? 47.342 -5.170 1.078 1.00 60.99 207 TYR A O 1
ATOM 672 N N . LEU A 1 88 ? 47.471 -5.462 3.307 1.00 66.66 208 LEU A N 1
ATOM 673 C CA . LEU A 1 88 ? 46.671 -6.681 3.325 1.00 64.29 208 LEU A CA 1
ATOM 674 C C . LEU A 1 88 ? 45.286 -6.404 3.899 1.00 67.25 208 LEU A C 1
ATOM 675 O O . LEU A 1 88 ? 45.152 -5.814 4.973 1.00 70.52 208 LEU A O 1
ATOM 680 N N . ILE A 1 89 ? 44.259 -6.839 3.178 1.00 59.99 209 ILE A N 1
ATOM 681 C CA . ILE A 1 89 ? 42.878 -6.626 3.591 1.00 62.93 209 ILE A CA 1
ATOM 682 C C . ILE A 1 89 ? 42.332 -7.874 4.272 1.00 69.40 209 ILE A C 1
ATOM 683 O O . ILE A 1 89 ? 41.913 -8.823 3.607 1.00 60.66 209 ILE A O 1
ATOM 688 N N . LEU A 1 90 ? 42.338 -7.860 5.602 1.00 68.43 210 LEU A N 1
ATOM 689 C CA . LEU A 1 90 ? 41.983 -9.034 6.391 1.00 64.89 210 LEU A CA 1
ATOM 690 C C . LEU A 1 90 ? 40.577 -8.953 6.975 1.00 61.70 210 LEU A C 1
ATOM 691 O O . LEU A 1 90 ? 40.020 -7.868 7.145 1.00 58.12 210 LEU A O 1
ATOM 696 N N . GLU A 1 91 ? 40.014 -10.118 7.278 1.00 49.41 211 GLU A N 1
ATOM 697 C CA . GLU A 1 91 ? 38.748 -10.204 7.990 1.00 53.81 211 GLU A CA 1
ATOM 698 C C . GLU A 1 91 ? 38.891 -9.635 9.403 1.00 58.56 211 GLU A C 1
ATOM 699 O O . GLU A 1 91 ? 39.895 -9.867 10.077 1.00 59.64 211 GLU A O 1
ATOM 705 N N . TYR A 1 92 ? 37.887 -8.885 9.844 1.00 58.30 212 TYR A N 1
ATOM 706 C CA . TYR A 1 92 ? 37.914 -8.270 11.167 1.00 56.98 212 TYR A CA 1
ATOM 707 C C . TYR A 1 92 ? 37.484 -9.252 12.254 1.00 62.81 212 TYR A C 1
ATOM 708 O O . TYR A 1 92 ? 36.441 -9.898 12.145 1.00 54.05 212 TYR A O 1
ATOM 717 N N . ALA A 1 93 ? 38.298 -9.363 13.299 1.00 57.93 213 ALA A N 1
ATOM 718 C CA . ALA A 1 93 ? 37.973 -10.216 14.436 1.00 63.35 213 ALA A CA 1
ATOM 719 C C . ALA A 1 93 ? 37.668 -9.355 15.659 1.00 55.99 213 ALA A C 1
ATOM 720 O O . ALA A 1 93 ? 38.582 -8.850 16.309 1.00 56.93 213 ALA A O 1
ATOM 722 N N . PRO A 1 94 ? 36.372 -9.189 15.969 1.00 52.36 214 PRO A N 1
ATOM 723 C CA . PRO A 1 94 ? 35.841 -8.230 16.948 1.00 53.87 214 PRO A CA 1
ATOM 724 C C . PRO A 1 94 ? 36.311 -8.434 18.390 1.00 63.66 214 PRO A C 1
ATOM 725 O O . PRO A 1 94 ? 36.387 -7.457 19.138 1.00 55.10 214 PRO A O 1
ATOM 729 N N . LEU A 1 95 ? 36.602 -9.670 18.785 1.00 53.03 215 LEU A N 1
ATOM 730 C CA . LEU A 1 95 ? 36.912 -9.940 20.187 1.00 64.01 215 LEU A CA 1
ATOM 731 C C . LEU A 1 95 ? 38.410 -10.082 20.446 1.00 64.48 215 LEU A C 1
ATOM 732 O O . LEU A 1 95 ? 38.820 -10.528 21.517 1.00 68.47 215 LEU A O 1
ATOM 737 N N . GLY A 1 96 ? 39.221 -9.700 19.465 1.00 53.87 216 GLY A N 1
ATOM 738 C CA . GLY A 1 96 ? 40.659 -9.637 19.652 1.00 57.63 216 GLY A CA 1
ATOM 739 C C . GLY A 1 96 ? 41.354 -10.981 19.761 1.00 58.95 216 GLY A C 1
ATOM 740 O O . GLY A 1 96 ? 40.818 -12.009 19.350 1.00 62.97 216 GLY A O 1
ATOM 741 N N . THR A 1 97 ? 42.558 -10.966 20.326 1.00 53.69 217 THR A N 1
ATOM 742 C CA . THR A 1 97 ? 43.392 -12.160 20.396 1.00 51.93 217 THR A CA 1
ATOM 743 C C . THR A 1 97 ? 43.056 -13.056 21.575 1.00 58.44 217 THR A C 1
ATOM 744 O O . THR A 1 97 ? 42.466 -12.618 22.564 1.00 59.73 217 THR A O 1
ATOM 748 N N . VAL A 1 98 ? 43.445 -14.320 21.460 1.00 58.42 218 VAL A N 1
ATOM 749 C CA . VAL A 1 98 ? 43.353 -15.246 22.576 1.00 62.38 218 VAL A CA 1
ATOM 750 C C . VAL A 1 98 ? 44.413 -14.855 23.604 1.00 60.81 218 VAL A C 1
ATOM 751 O O . VAL A 1 98 ? 44.241 -15.061 24.807 1.00 60.12 218 VAL A O 1
ATOM 755 N N . TYR A 1 99 ? 45.501 -14.267 23.112 1.00 63.29 219 TYR A N 1
ATOM 756 C CA . TYR A 1 99 ? 46.576 -13.769 23.964 1.00 61.35 219 TYR A CA 1
ATOM 757 C C . TYR A 1 99 ? 46.068 -12.730 24.958 1.00 64.85 219 TYR A C 1
ATOM 758 O O . TYR A 1 99 ? 46.396 -12.780 26.145 1.00 64.47 219 TYR A O 1
ATOM 767 N N . ARG A 1 100 ? 45.270 -11.787 24.467 1.00 58.56 220 ARG A N 1
ATOM 768 C CA . ARG A 1 100 ? 44.677 -10.770 25.328 1.00 59.39 220 ARG A CA 1
ATOM 769 C C . ARG A 1 100 ? 43.689 -11.408 26.299 1.00 65.42 220 ARG A C 1
ATOM 770 O O . ARG A 1 100 ? 43.589 -11.001 27.459 1.00 63.26 220 ARG A O 1
ATOM 773 N N . GLU A 1 101 ? 42.966 -12.417 25.823 1.00 57.40 221 GLU A N 1
ATOM 774 C CA A GLU A 1 101 ? 41.997 -13.126 26.651 0.56 61.57 221 GLU A CA 1
ATOM 775 C CA B GLU A 1 101 ? 41.997 -13.113 26.662 0.44 61.56 221 GLU A CA 1
ATOM 776 C C . GLU A 1 101 ? 42.700 -13.906 27.758 1.00 66.87 221 GLU A C 1
ATOM 777 O O . GLU A 1 101 ? 42.243 -13.937 28.901 1.00 64.42 221 GLU A O 1
ATOM 788 N N . LEU A 1 102 ? 43.814 -14.540 27.405 1.00 59.47 222 LEU A N 1
ATOM 789 C CA . LEU A 1 102 ? 44.599 -15.301 28.366 1.00 64.21 222 LEU A CA 1
ATOM 790 C C . LEU A 1 102 ? 45.201 -14.372 29.416 1.00 66.58 222 LEU A C 1
ATOM 791 O O . LEU A 1 102 ? 45.262 -14.712 30.594 1.00 73.57 222 LEU A O 1
ATOM 796 N N . GLN A 1 103 ? 45.640 -13.198 28.974 1.00 65.56 223 GLN A N 1
ATOM 797 C CA . GLN A 1 103 ? 46.195 -12.192 29.868 1.00 72.53 223 GLN A CA 1
ATOM 798 C C . GLN A 1 103 ? 45.110 -11.653 30.799 1.00 70.35 223 GLN A C 1
ATOM 799 O O . GLN A 1 103 ? 45.368 -11.342 31.963 1.00 78.41 223 GLN A O 1
ATOM 805 N N . LYS A 1 104 ? 43.895 -11.553 30.272 1.00 63.24 224 LYS A N 1
ATOM 806 C CA . LYS A 1 104 ? 42.748 -11.084 31.037 1.00 67.78 224 LYS A CA 1
ATOM 807 C C . LYS A 1 104 ? 42.309 -12.116 32.071 1.00 79.55 224 LYS A C 1
ATOM 808 O O . LYS A 1 104 ? 41.912 -11.766 33.179 1.00 73.29 224 LYS A O 1
ATOM 814 N N . LEU A 1 105 ? 42.391 -13.389 31.702 1.00 73.12 225 LEU A N 1
ATOM 815 C CA . LEU A 1 105 ? 41.855 -14.467 32.527 1.00 62.91 225 LEU A CA 1
ATOM 816 C C . LEU A 1 105 ? 42.923 -15.237 33.296 1.00 83.01 225 LEU A C 1
ATOM 817 O O . LEU A 1 105 ? 42.595 -16.123 34.090 1.00 79.42 225 LEU A O 1
ATOM 822 N N . SER A 1 106 ? 44.189 -14.905 33.046 1.00 76.41 226 SER A N 1
ATOM 823 C CA . SER A 1 106 ? 45.345 -15.594 33.635 1.00 71.75 226 SER A CA 1
ATOM 824 C C . SER A 1 106 ? 45.486 -17.042 33.151 1.00 70.44 226 SER A C 1
ATOM 825 O O . SER A 1 106 ? 46.583 -17.479 32.804 1.00 68.65 226 SER A O 1
ATOM 828 N N . LYS A 1 107 ? 44.380 -17.781 33.131 1.00 66.11 227 LYS A N 1
ATOM 829 C CA . LYS A 1 107 ? 44.383 -19.162 32.661 1.00 74.80 227 LYS A CA 1
ATOM 830 C C . LYS A 1 107 ? 42.978 -19.618 32.280 1.00 76.30 227 LYS A C 1
ATOM 831 O O . LYS A 1 107 ? 41.991 -19.172 32.866 1.00 74.01 227 LYS A O 1
ATOM 833 N N . PHE A 1 108 ? 42.896 -20.508 31.296 1.00 68.51 228 PHE A N 1
ATOM 834 C CA . PHE A 1 108 ? 41.618 -21.055 30.852 1.00 68.37 228 PHE A CA 1
ATOM 835 C C . PHE A 1 108 ? 41.293 -22.349 31.591 1.00 74.95 228 PHE A C 1
ATOM 836 O O . PHE A 1 108 ? 42.194 -23.122 31.920 1.00 75.24 228 PHE A O 1
ATOM 844 N N . ASP A 1 109 ? 40.010 -22.594 31.841 1.00 73.82 229 ASP A N 1
ATOM 845 C CA . ASP A 1 109 ? 39.591 -23.870 32.410 1.00 66.27 229 ASP A CA 1
ATOM 846 C C . ASP A 1 109 ? 39.602 -24.943 31.325 1.00 78.73 229 ASP A C 1
ATOM 847 O O . ASP A 1 109 ? 39.862 -24.651 30.155 1.00 71.57 229 ASP A O 1
ATOM 852 N N . GLU A 1 110 ? 39.325 -26.184 31.711 1.00 67.15 230 GLU A N 1
ATOM 853 C CA . GLU A 1 110 ? 39.415 -27.303 30.780 1.00 68.22 230 GLU A CA 1
ATOM 854 C C . GLU A 1 110 ? 38.366 -27.228 29.673 1.00 79.30 230 GLU A C 1
ATOM 855 O O . GLU A 1 110 ? 38.613 -27.667 28.550 1.00 70.71 230 GLU A O 1
ATOM 861 N N . GLN A 1 111 ? 37.203 -26.667 29.987 1.00 68.43 231 GLN A N 1
ATOM 862 C CA . GLN A 1 111 ? 36.140 -26.532 28.997 1.00 70.78 231 GLN A CA 1
ATOM 863 C C . GLN A 1 111 ? 36.538 -25.566 27.883 1.00 74.32 231 GLN A C 1
ATOM 864 O O . GLN A 1 111 ? 36.356 -25.857 26.701 1.00 78.01 231 GLN A O 1
ATOM 870 N N . ARG A 1 112 ? 37.089 -24.419 28.268 1.00 65.42 232 ARG A N 1
ATOM 871 C CA . ARG A 1 112 ? 37.488 -23.398 27.308 1.00 71.13 232 ARG A CA 1
ATOM 872 C C . ARG A 1 112 ? 38.693 -23.850 26.491 1.00 79.84 232 ARG A C 1
ATOM 873 O O . ARG A 1 112 ? 38.746 -23.652 25.274 1.00 66.46 232 ARG A O 1
ATOM 881 N N . THR A 1 113 ? 39.657 -24.459 27.173 1.00 76.09 233 THR A N 1
ATOM 882 C CA . THR A 1 113 ? 40.878 -24.932 26.536 1.00 66.50 233 THR A CA 1
ATOM 883 C C . THR A 1 113 ? 40.581 -25.989 25.476 1.00 66.62 233 THR A C 1
ATOM 884 O O . THR A 1 113 ? 41.040 -25.882 24.340 1.00 65.58 233 THR A O 1
ATOM 888 N N . ALA A 1 114 ? 39.802 -27.000 25.851 1.00 57.41 234 ALA A N 1
ATOM 889 C CA . ALA A 1 114 ? 39.443 -28.078 24.936 1.00 58.73 234 ALA A CA 1
ATOM 890 C C . ALA A 1 114 ? 38.640 -27.561 23.745 1.00 67.34 234 ALA A C 1
ATOM 891 O O . ALA A 1 114 ? 38.762 -28.075 22.633 1.00 67.83 234 ALA A O 1
ATOM 893 N N . THR A 1 115 ? 37.819 -26.544 23.987 1.00 64.93 235 THR A N 1
ATOM 894 C CA . THR A 1 115 ? 37.025 -25.934 22.929 1.00 65.48 235 THR A CA 1
ATOM 895 C C . THR A 1 115 ? 37.931 -25.247 21.911 1.00 67.25 235 THR A C 1
ATOM 896 O O . THR A 1 115 ? 37.760 -25.415 20.703 1.00 59.63 235 THR A O 1
ATOM 900 N N . TYR A 1 116 ? 38.902 -24.485 22.408 1.00 57.62 236 TYR A N 1
ATOM 901 C CA . TYR A 1 116 ? 39.853 -23.789 21.549 1.00 60.07 236 TYR A CA 1
ATOM 902 C C . TYR A 1 116 ? 40.724 -24.764 20.762 1.00 63.20 236 TYR A C 1
ATOM 903 O O . TYR A 1 116 ? 41.034 -24.526 19.595 1.00 63.10 236 TYR A O 1
ATOM 912 N N . ILE A 1 117 ? 41.119 -25.856 21.409 1.00 57.70 237 ILE A N 1
ATOM 913 C CA . ILE A 1 117 ? 41.958 -26.862 20.770 1.00 52.25 237 ILE A CA 1
ATOM 914 C C . ILE A 1 117 ? 41.199 -27.557 19.646 1.00 64.33 237 ILE A C 1
ATOM 915 O O . ILE A 1 117 ? 41.753 -27.811 18.577 1.00 66.67 237 ILE A O 1
ATOM 920 N N . THR A 1 118 ? 39.926 -27.848 19.890 1.00 63.25 238 THR A N 1
ATOM 921 C CA . THR A 1 118 ? 39.074 -28.489 18.895 1.00 62.87 238 THR A CA 1
ATOM 922 C C . THR A 1 118 ? 38.921 -27.625 17.646 1.00 67.85 238 THR A C 1
ATOM 923 O O . THR A 1 118 ? 39.088 -28.107 16.524 1.00 60.95 238 THR A O 1
ATOM 927 N N . GLU A 1 119 ? 38.602 -26.349 17.846 1.00 59.00 239 GLU A N 1
ATOM 928 C CA . GLU A 1 119 ? 38.470 -25.410 16.738 1.00 65.91 239 GLU A CA 1
ATOM 929 C C . GLU A 1 119 ? 39.782 -25.272 15.976 1.00 71.27 239 GLU A C 1
ATOM 930 O O . GLU A 1 119 ? 39.797 -25.212 14.746 1.00 74.19 239 GLU A O 1
ATOM 936 N N . LEU A 1 120 ? 40.883 -25.229 16.719 1.00 62.14 240 LEU A N 1
ATOM 937 C CA . LEU A 1 120 ? 42.201 -25.068 16.124 1.00 54.64 240 LEU A CA 1
ATOM 938 C C . LEU A 1 120 ? 42.647 -26.325 15.384 1.00 66.56 240 LEU A C 1
ATOM 939 O O . LEU A 1 120 ? 43.221 -26.241 14.299 1.00 59.38 240 LEU A O 1
ATOM 944 N N . ALA A 1 121 ? 42.384 -27.488 15.974 1.00 58.72 241 ALA A N 1
ATOM 945 C CA . ALA A 1 121 ? 42.765 -28.752 15.355 1.00 57.37 241 ALA A CA 1
ATOM 946 C C . ALA A 1 121 ? 41.968 -28.985 14.076 1.00 60.95 241 ALA A C 1
ATOM 947 O O . ALA A 1 121 ? 42.485 -29.546 13.112 1.00 60.13 241 ALA A O 1
ATOM 949 N N . ASN A 1 122 ? 40.710 -28.554 14.075 1.00 60.54 242 ASN A N 1
ATOM 950 C CA . ASN A 1 122 ? 39.879 -28.634 12.880 1.00 66.95 242 ASN A CA 1
ATOM 951 C C . ASN A 1 122 ? 40.457 -27.793 11.750 1.00 64.31 242 ASN A C 1
ATOM 952 O O . ASN A 1 122 ? 40.567 -28.250 10.613 1.00 69.42 242 ASN A O 1
ATOM 957 N N . ALA A 1 123 ? 40.830 -26.561 12.079 1.00 61.97 243 ALA A N 1
ATOM 958 C CA . ALA A 1 123 ? 41.389 -25.639 11.103 1.00 69.45 243 ALA A CA 1
ATOM 959 C C . ALA A 1 123 ? 42.742 -26.126 10.590 1.00 70.21 243 ALA A C 1
ATOM 960 O O . ALA A 1 123 ? 43.044 -26.008 9.403 1.00 63.99 243 ALA A O 1
ATOM 962 N N . LEU A 1 124 ? 43.550 -26.676 11.491 1.00 56.79 244 LEU A N 1
ATOM 963 C CA . LEU A 1 124 ? 44.857 -27.204 11.121 1.00 56.53 244 LEU A CA 1
ATOM 964 C C . LEU A 1 124 ? 44.727 -28.464 10.273 1.00 65.08 244 LEU A C 1
ATOM 965 O O . LEU A 1 124 ? 45.508 -28.678 9.345 1.00 70.78 244 LEU A O 1
ATOM 970 N N . SER A 1 125 ? 43.743 -29.297 10.601 1.00 68.28 245 SER A N 1
ATOM 971 C CA . SER A 1 125 ? 43.492 -30.520 9.845 1.00 73.33 245 SER A CA 1
ATOM 972 C C . SER A 1 125 ? 43.149 -30.176 8.403 1.00 75.19 245 SER A C 1
ATOM 973 O O . SER A 1 125 ? 43.545 -30.876 7.470 1.00 68.64 245 SER A O 1
ATOM 976 N N . TYR A 1 126 ? 42.414 -29.083 8.232 1.00 69.27 246 TYR A N 1
ATOM 977 C CA . TYR A 1 126 ? 42.082 -28.581 6.908 1.00 66.27 246 TYR A CA 1
ATOM 978 C C . TYR A 1 126 ? 43.326 -28.050 6.200 1.00 70.91 246 TYR A C 1
ATOM 979 O O . TYR A 1 126 ? 43.501 -28.262 5.000 1.00 63.54 246 TYR A O 1
ATOM 988 N N . CYS A 1 127 ? 44.188 -27.365 6.948 1.00 58.63 247 CYS A N 1
ATOM 989 C CA . CYS A 1 127 ? 45.434 -26.839 6.394 1.00 57.82 247 CYS A CA 1
ATOM 990 C C . CYS A 1 127 ? 46.354 -27.948 5.897 1.00 62.48 247 CYS A C 1
ATOM 991 O O . CYS A 1 127 ? 46.935 -27.847 4.816 1.00 67.01 247 CYS A O 1
ATOM 994 N N . HIS A 1 128 ? 46.488 -29.004 6.693 1.00 57.32 248 HIS A N 1
ATOM 995 C CA . HIS A 1 128 ? 47.399 -30.094 6.364 1.00 59.67 248 HIS A CA 1
ATOM 996 C C . HIS A 1 128 ? 46.846 -30.962 5.237 1.00 64.00 248 HIS A C 1
ATOM 997 O O . HIS A 1 128 ? 47.601 -31.636 4.537 1.00 66.86 248 HIS A O 1
ATOM 1004 N N . SER A 1 129 ? 45.528 -30.941 5.061 1.00 69.77 249 SER A N 1
ATOM 1005 C CA . SER A 1 129 ? 44.907 -31.641 3.943 1.00 73.05 249 SER A CA 1
ATOM 1006 C C . SER A 1 129 ? 45.273 -30.940 2.643 1.00 65.79 249 SER A C 1
ATOM 1007 O O . SER A 1 129 ? 45.274 -31.548 1.576 1.00 70.82 249 SER A O 1
ATOM 1010 N N . LYS A 1 130 ? 45.580 -29.651 2.742 1.00 67.91 250 LYS A N 1
ATOM 1011 C CA . LYS A 1 130 ? 46.021 -28.879 1.588 1.00 73.18 250 LYS A CA 1
ATOM 1012 C C . LYS A 1 130 ? 47.541 -28.772 1.577 1.00 78.94 250 LYS A C 1
ATOM 1013 O O . LYS A 1 130 ? 48.115 -27.997 0.809 1.00 70.16 250 LYS A O 1
ATOM 1019 N N . ARG A 1 131 ? 48.173 -29.568 2.438 1.00 65.09 251 ARG A N 1
ATOM 1020 C CA . ARG A 1 131 ? 49.629 -29.641 2.564 1.00 54.51 251 ARG A CA 1
ATOM 1021 C C . ARG A 1 131 ? 50.233 -28.303 2.987 1.00 51.28 251 ARG A C 1
ATOM 1022 O O . ARG A 1 131 ? 51.359 -27.971 2.616 1.00 54.55 251 ARG A O 1
ATOM 1030 N N . VAL A 1 132 ? 49.479 -27.545 3.773 1.00 59.14 252 VAL A N 1
ATOM 1031 C CA . VAL A 1 132 ? 49.941 -26.256 4.274 1.00 55.85 252 VAL A CA 1
ATOM 1032 C C . VAL A 1 132 ? 50.397 -26.367 5.727 1.00 50.50 252 VAL A C 1
ATOM 1033 O O . VAL A 1 132 ? 49.713 -26.968 6.555 1.00 54.41 252 VAL A O 1
ATOM 1037 N N . ILE A 1 133 ? 51.562 -25.801 6.028 1.00 51.93 253 ILE A N 1
ATOM 1038 C CA . ILE A 1 133 ? 52.055 -25.745 7.401 1.00 50.22 253 ILE A CA 1
ATOM 1039 C C . ILE A 1 133 ? 52.078 -24.301 7.893 1.00 50.36 253 ILE A C 1
ATOM 1040 O O . ILE A 1 133 ? 52.664 -23.434 7.250 1.00 46.45 253 ILE A O 1
ATOM 1045 N N . HIS A 1 134 ? 51.444 -24.043 9.035 1.00 54.32 254 HIS A N 1
ATOM 1046 C CA . HIS A 1 134 ? 51.353 -22.682 9.561 1.00 39.70 254 HIS A CA 1
ATOM 1047 C C . HIS A 1 134 ? 52.678 -22.207 10.152 1.00 44.77 254 HIS A C 1
ATOM 1048 O O . HIS A 1 134 ? 53.127 -21.093 9.871 1.00 38.94 254 HIS A O 1
ATOM 1055 N N . ARG A 1 135 ? 53.270 -23.053 10.995 1.00 45.29 255 ARG A N 1
ATOM 1056 C CA . ARG A 1 135 ? 54.596 -22.837 11.586 1.00 52.62 255 ARG A CA 1
ATOM 1057 C C . ARG A 1 135 ? 54.696 -21.663 12.572 1.00 45.37 255 ARG A C 1
ATOM 1058 O O . ARG A 1 135 ? 55.787 -21.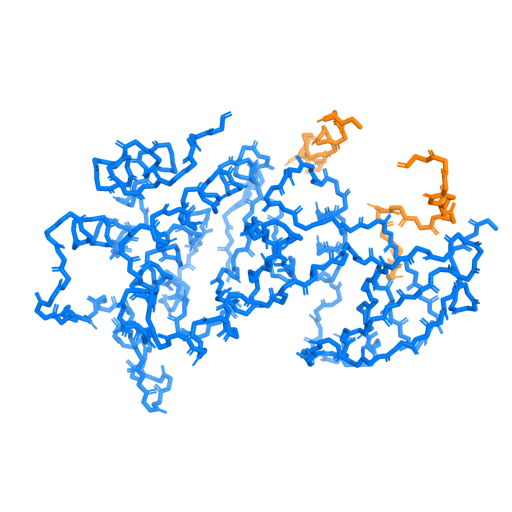349 13.045 1.00 51.57 255 ARG A O 1
ATOM 1066 N N . ASP A 1 136 ? 53.583 -21.011 12.889 1.00 48.55 256 ASP A N 1
ATOM 1067 C CA . ASP A 1 136 ? 53.639 -19.922 13.864 1.00 47.76 256 ASP A CA 1
ATOM 1068 C C . ASP A 1 136 ? 52.415 -19.885 14.784 1.00 46.24 256 ASP A C 1
ATOM 1069 O O . ASP A 1 136 ? 51.884 -18.818 15.094 1.00 48.77 256 ASP A O 1
ATOM 1074 N N . ILE A 1 137 ? 51.976 -21.057 15.225 1.00 43.24 257 ILE A N 1
ATOM 1075 C CA . ILE A 1 137 ? 50.869 -21.144 16.168 1.00 52.25 257 ILE A CA 1
ATOM 1076 C C . ILE A 1 137 ? 51.266 -20.565 17.526 1.00 46.34 257 ILE A C 1
ATOM 1077 O O . ILE A 1 137 ? 52.232 -21.019 18.139 1.00 49.57 257 ILE A O 1
ATOM 1082 N N . LYS A 1 138 ? 50.518 -19.557 17.973 1.00 45.62 258 LYS A N 1
ATOM 1083 C CA . LYS A 1 138 ? 50.712 -18.931 19.282 1.00 55.64 258 LYS A CA 1
ATOM 1084 C C . LYS A 1 138 ? 49.495 -18.051 19.579 1.00 53.12 258 LYS A C 1
ATOM 1085 O O . LYS A 1 138 ? 48.777 -17.668 18.652 1.00 49.00 258 LYS A O 1
ATOM 1091 N N . PRO A 1 139 ? 49.245 -17.742 20.868 1.00 49.27 259 PRO A N 1
ATOM 1092 C CA . PRO A 1 139 ? 48.054 -16.976 21.258 1.00 49.31 259 PRO A CA 1
ATOM 1093 C C . PRO A 1 139 ? 47.897 -15.636 20.539 1.00 51.18 259 PRO A C 1
ATOM 1094 O O . PRO A 1 139 ? 46.768 -15.219 20.283 1.00 45.38 259 PRO A O 1
ATOM 1098 N N . GLU A 1 140 ? 49.006 -14.973 20.227 1.00 53.59 260 GLU A N 1
ATOM 1099 C CA . GLU A 1 140 ? 48.955 -13.698 19.520 1.00 61.86 260 GLU A CA 1
ATOM 1100 C C . GLU A 1 140 ? 48.392 -13.862 18.106 1.00 47.88 260 GLU A C 1
ATOM 1101 O O . GLU A 1 140 ? 47.816 -12.929 17.546 1.00 49.29 260 GLU A O 1
ATOM 1107 N N . ASN A 1 141 ? 48.555 -15.051 17.536 1.00 49.01 261 ASN A N 1
ATOM 1108 C CA . ASN A 1 141 ? 48.112 -15.298 16.163 1.00 54.53 261 ASN A CA 1
ATOM 1109 C C . ASN A 1 141 ? 46.781 -16.032 16.091 1.00 57.51 261 ASN A C 1
ATOM 1110 O O . ASN A 1 141 ? 46.408 -16.560 15.043 1.00 54.62 261 ASN A O 1
ATOM 1115 N N . LEU A 1 142 ? 46.075 -16.073 17.214 1.00 52.56 262 LEU A N 1
ATOM 1116 C CA . LEU A 1 142 ? 44.752 -16.678 17.258 1.00 42.41 262 LEU A CA 1
ATOM 1117 C C . LEU A 1 142 ? 43.720 -15.618 17.612 1.00 55.66 262 LEU A C 1
ATOM 1118 O O . LEU A 1 142 ? 43.815 -14.971 18.658 1.00 53.11 262 LEU A O 1
ATOM 1123 N N . LEU A 1 143 ? 42.739 -15.439 16.735 1.00 48.33 263 LEU A N 1
ATOM 1124 C CA . LEU A 1 143 ? 41.747 -14.386 16.909 1.00 51.65 263 LEU A CA 1
ATOM 1125 C C . LEU A 1 143 ? 40.381 -14.947 17.276 1.00 51.56 263 LEU A C 1
ATOM 1126 O O . LEU A 1 143 ? 40.125 -16.139 17.114 1.00 58.02 263 LEU A O 1
ATOM 1131 N N . LEU A 1 144 ? 39.508 -14.075 17.773 1.00 52.23 264 LEU A N 1
ATOM 1132 C CA . LEU A 1 144 ? 38.167 -14.474 18.182 1.00 45.56 264 LEU A CA 1
ATOM 1133 C C . LEU A 1 144 ? 37.095 -13.744 17.377 1.00 60.92 264 LEU A C 1
ATOM 1134 O O . LEU A 1 144 ? 37.132 -12.520 17.242 1.00 56.30 264 LEU A O 1
ATOM 1139 N N . GLY A 1 145 ? 36.141 -14.503 16.847 1.00 63.28 265 GLY A N 1
ATOM 1140 C CA . GLY A 1 145 ? 35.060 -13.937 16.060 1.00 63.31 265 GLY A CA 1
ATOM 1141 C C . GLY A 1 145 ? 34.005 -13.258 16.913 1.00 65.32 265 GLY A C 1
ATOM 1142 O O . GLY A 1 145 ? 34.173 -13.115 18.123 1.00 65.51 265 GLY A O 1
ATOM 1143 N N . SER A 1 146 ? 32.911 -12.843 16.281 1.00 66.68 266 SER A N 1
ATOM 1144 C CA . SER A 1 146 ? 31.857 -12.107 16.973 1.00 72.97 266 SER A CA 1
ATOM 1145 C C . SER A 1 146 ? 31.102 -12.983 17.971 1.00 64.40 266 SER A C 1
ATOM 1146 O O . SER A 1 146 ? 30.446 -12.478 18.884 1.00 73.96 266 SER A O 1
ATOM 1149 N N . ALA A 1 147 ? 31.195 -14.296 17.790 1.00 74.26 267 ALA A N 1
ATOM 1150 C CA . ALA A 1 147 ? 30.527 -15.240 18.676 1.00 77.19 267 ALA A CA 1
ATOM 1151 C C . ALA A 1 147 ? 31.541 -15.997 19.528 1.00 76.22 267 ALA A C 1
ATOM 1152 O O . ALA A 1 147 ? 31.200 -16.967 20.203 1.00 83.15 267 ALA A O 1
ATOM 1154 N N . GLY A 1 148 ? 32.791 -15.549 19.485 1.00 76.09 268 GLY A N 1
ATOM 1155 C CA . GLY A 1 148 ? 33.840 -16.141 20.292 1.00 67.09 268 GLY A CA 1
ATOM 1156 C C . GLY A 1 148 ? 34.526 -17.332 19.651 1.00 67.68 268 GLY A C 1
ATOM 1157 O O . GLY A 1 148 ? 35.288 -18.040 20.310 1.00 71.81 268 GLY A O 1
ATOM 1158 N N . GLU A 1 149 ? 34.263 -17.560 18.368 1.00 68.25 269 GLU A N 1
ATOM 1159 C CA . GLU A 1 149 ? 34.900 -18.665 17.662 1.00 72.77 269 GLU A CA 1
ATOM 1160 C C . GLU A 1 149 ? 36.364 -18.341 17.384 1.00 66.31 269 GLU A C 1
ATOM 1161 O O . GLU A 1 149 ? 36.715 -17.198 17.088 1.00 60.84 269 GLU A O 1
ATOM 1167 N N . LEU A 1 150 ? 37.216 -19.352 17.498 1.00 57.60 270 LEU A N 1
ATOM 1168 C CA . LEU A 1 150 ? 38.644 -19.178 17.272 1.00 59.45 270 LEU A CA 1
ATOM 1169 C C . LEU A 1 150 ? 38.955 -19.192 15.779 1.00 56.01 270 LEU A C 1
ATOM 1170 O O . LEU A 1 150 ? 38.394 -19.988 15.027 1.00 60.63 270 LEU A O 1
ATOM 1175 N N . LYS A 1 151 ? 39.852 -18.305 15.359 1.00 54.47 271 LYS A N 1
ATOM 1176 C CA . LYS A 1 151 ? 40.294 -18.257 13.969 1.00 57.58 271 LYS A CA 1
ATOM 1177 C C . LYS A 1 151 ? 41.803 -18.052 13.883 1.00 63.33 271 LYS A C 1
ATOM 1178 O O . LYS A 1 151 ? 42.346 -17.129 14.492 1.00 48.11 271 LYS A O 1
ATOM 1184 N N . ILE A 1 152 ? 42.475 -18.919 13.130 1.00 58.01 272 ILE A N 1
ATOM 1185 C CA . ILE A 1 152 ? 43.909 -18.775 12.903 1.00 60.88 272 ILE A CA 1
ATOM 1186 C C . ILE A 1 152 ? 44.189 -17.556 12.038 1.00 57.59 272 ILE A C 1
ATOM 1187 O O . ILE A 1 152 ? 43.483 -17.303 11.062 1.00 64.01 272 ILE A O 1
ATOM 1192 N N . ALA A 1 153 ? 45.229 -16.811 12.391 1.00 52.30 273 ALA A N 1
ATOM 1193 C CA . ALA A 1 153 ? 45.633 -15.657 11.605 1.00 52.58 273 ALA A CA 1
ATOM 1194 C C . ALA A 1 153 ? 47.145 -15.642 11.423 1.00 48.90 273 ALA A C 1
ATOM 1195 O O . ALA A 1 153 ? 47.844 -16.535 11.911 1.00 54.87 273 ALA A O 1
ATOM 1197 N N . ASP A 1 154 ? 47.634 -14.624 10.720 1.00 51.10 274 ASP A N 1
ATOM 1198 C CA . ASP A 1 154 ? 49.062 -14.424 10.484 1.00 53.21 274 ASP A CA 1
ATOM 1199 C C . ASP A 1 154 ? 49.738 -15.642 9.857 1.00 49.63 274 ASP A C 1
ATOM 1200 O O . ASP A 1 154 ? 50.385 -16.432 10.544 1.00 50.74 274 ASP A O 1
ATOM 1205 N N . PHE A 1 155 ? 49.596 -15.777 8.542 1.00 51.34 275 PHE A N 1
ATOM 1206 C CA . PHE A 1 155 ? 50.265 -16.847 7.810 1.00 50.36 275 PHE A CA 1
ATOM 1207 C C . PHE A 1 155 ? 51.628 -16.376 7.320 1.00 43.46 275 PHE A C 1
ATOM 1208 O O . PHE A 1 155 ? 52.133 -16.838 6.300 1.00 52.35 275 PHE A O 1
ATOM 1216 N N . GLY A 1 156 ? 52.225 -15.463 8.081 1.00 46.32 276 GLY A N 1
ATOM 1217 C CA . GLY A 1 156 ? 53.493 -14.857 7.726 1.00 52.10 276 GLY A CA 1
ATOM 1218 C C . GLY A 1 156 ? 54.701 -15.762 7.862 1.00 60.06 276 GLY A C 1
ATOM 1219 O O . GLY A 1 156 ? 55.811 -15.351 7.547 1.00 66.03 276 GLY A O 1
ATOM 1220 N N . TRP A 1 157 ? 54.497 -16.982 8.347 1.00 49.24 277 TRP A N 1
ATOM 1221 C CA . TRP A 1 157 ? 55.575 -17.967 8.406 1.00 50.24 277 TRP A CA 1
ATOM 1222 C C . TRP A 1 157 ? 55.183 -19.248 7.680 1.00 50.22 277 TRP A C 1
ATOM 1223 O O . TRP A 1 157 ? 55.949 -20.214 7.647 1.00 51.30 277 TRP A O 1
ATOM 1234 N N . SER A 1 158 ? 53.986 -19.248 7.100 1.00 41.66 278 SER A N 1
ATOM 1235 C CA . SER A 1 158 ? 53.422 -20.450 6.501 1.00 50.28 278 SER A CA 1
ATOM 1236 C C . SER A 1 158 ? 54.101 -20.807 5.183 1.00 59.64 278 SER A C 1
ATOM 1237 O O . SER A 1 158 ? 54.761 -19.973 4.564 1.00 53.68 278 SER A O 1
ATOM 1240 N N . VAL A 1 159 ? 53.925 -22.054 4.760 1.00 48.07 279 VAL A N 1
ATOM 1241 C CA . VAL A 1 159 ? 54.509 -22.530 3.510 1.00 64.03 279 VAL A CA 1
ATOM 1242 C C . VAL A 1 159 ? 53.670 -23.666 2.925 1.00 60.64 279 VAL A C 1
ATOM 1243 O O . VAL A 1 159 ? 53.131 -24.499 3.658 1.00 60.51 279 VAL A O 1
ATOM 1247 N N . HIS A 1 160 ? 53.536 -23.671 1.602 1.00 56.71 280 HIS A N 1
ATOM 1248 C CA . HIS A 1 160 ? 52.860 -24.751 0.895 1.00 54.35 280 HIS A CA 1
ATOM 1249 C C . HIS A 1 160 ? 53.875 -25.828 0.534 1.00 62.98 280 HIS A C 1
ATOM 1250 O O . HIS A 1 160 ? 54.702 -25.637 -0.361 1.00 67.71 280 HIS A O 1
ATOM 1257 N N . ALA A 1 161 ? 53.812 -26.960 1.227 1.00 56.39 281 ALA A N 1
ATOM 1258 C CA . ALA A 1 161 ? 54.826 -27.999 1.066 1.00 60.54 281 ALA A CA 1
ATOM 1259 C C . ALA A 1 161 ? 54.241 -29.383 0.786 1.00 65.62 281 ALA A C 1
ATOM 1260 O O . ALA A 1 161 ? 54.235 -30.242 1.667 1.00 74.02 281 ALA A O 1
ATOM 1262 N N A PRO A 1 162 ? 53.741 -29.600 -0.440 0.38 70.68 282 PRO A N 1
ATOM 1263 N N B PRO A 1 162 ? 53.758 -29.606 -0.447 0.62 71.26 282 PRO A N 1
ATOM 1264 C CA A PRO A 1 162 ? 53.189 -30.910 -0.794 0.38 74.45 282 PRO A CA 1
ATOM 1265 C CA B PRO A 1 162 ? 53.265 -30.933 -0.826 0.62 74.68 282 PRO A CA 1
ATOM 1266 C C A PRO A 1 162 ? 54.280 -31.930 -1.099 0.38 79.33 282 PRO A C 1
ATOM 1267 C C B PRO A 1 162 ? 54.409 -31.880 -1.165 0.62 80.52 282 PRO A C 1
ATOM 1268 O O A PRO A 1 162 ? 54.063 -33.130 -0.933 0.38 85.60 282 PRO A O 1
ATOM 1269 O O B PRO A 1 162 ? 54.212 -33.093 -1.223 0.62 88.46 282 PRO A O 1
ATOM 1276 N N A SER A 1 163 ? 55.442 -31.452 -1.535 0.38 74.41 283 SER A N 1
ATOM 1277 N N B SER A 1 163 ? 55.595 -31.320 -1.385 0.62 74.54 283 SER A N 1
ATOM 1278 C CA A SER A 1 163 ? 56.532 -32.336 -1.925 0.38 74.53 283 SER A CA 1
ATOM 1279 C CA B SER A 1 163 ? 56.753 -32.108 -1.783 0.62 77.56 283 SER A CA 1
ATOM 1280 C C A SER A 1 163 ? 57.898 -31.784 -1.523 0.38 80.16 283 SER A C 1
ATOM 1281 C C B SER A 1 163 ? 57.878 -32.052 -0.748 0.62 87.81 283 SER A C 1
ATOM 1282 O O A SER A 1 163 ? 58.783 -31.631 -2.366 0.38 64.43 283 SER A O 1
ATOM 1283 O O B SER A 1 163 ? 58.212 -33.061 -0.125 0.62 97.07 283 SER A O 1
ATOM 1288 N N A SER A 1 164 ? 58.063 -31.498 -0.233 0.38 78.20 284 SER A N 1
ATOM 1289 N N B SER A 1 164 ? 58.452 -30.868 -0.564 0.62 79.29 284 SER A N 1
ATOM 1290 C CA A SER A 1 164 ? 59.331 -31.006 0.304 0.38 69.92 284 SER A CA 1
ATOM 1291 C CA B SER A 1 164 ? 59.662 -30.718 0.240 0.62 67.10 284 SER A CA 1
ATOM 1292 C C A SER A 1 164 ? 59.303 -30.962 1.828 0.38 68.11 284 SER A C 1
ATOM 1293 C C B SER A 1 164 ? 59.436 -30.750 1.748 0.62 68.53 284 SER A C 1
ATOM 1294 O O A SER A 1 164 ? 58.271 -30.660 2.426 0.38 63.50 284 SER A O 1
ATOM 1295 O O B SER A 1 164 ? 58.396 -30.326 2.251 0.62 62.98 284 SER A O 1
ATOM 1300 N N . ARG A 1 165 ? 60.434 -31.267 2.456 1.00 69.87 285 ARG A N 1
ATOM 1301 C CA . ARG A 1 165 ? 60.555 -31.082 3.893 1.00 73.27 285 ARG A CA 1
ATOM 1302 C C . ARG A 1 165 ? 61.378 -29.814 4.056 1.00 74.16 285 ARG A C 1
ATOM 1303 O O . ARG A 1 165 ? 62.230 -29.515 3.219 1.00 86.88 285 ARG A O 1
ATOM 1311 N N . ARG A 1 166 ? 61.115 -29.056 5.111 1.00 59.98 286 ARG A N 1
ATOM 1312 C CA . ARG A 1 166 ? 61.641 -27.700 5.199 1.00 58.57 286 ARG A CA 1
ATOM 1313 C C . ARG A 1 166 ? 62.886 -27.590 6.071 1.00 60.71 286 ARG A C 1
ATOM 1314 O O . ARG A 1 166 ? 63.189 -28.482 6.861 1.00 75.46 286 ARG A O 1
ATOM 1322 N N . THR A 1 167 ? 63.602 -26.481 5.916 1.00 58.36 287 THR A N 1
ATOM 1323 C CA . THR A 1 167 ? 64.832 -26.238 6.660 1.00 63.47 287 THR A CA 1
ATOM 1324 C C . THR A 1 167 ? 64.830 -24.863 7.327 1.00 55.10 287 THR A C 1
ATOM 1325 O O . THR A 1 167 ? 65.771 -24.508 8.034 1.00 66.22 287 THR A O 1
ATOM 1340 N N . LEU A 1 169 ? 64.264 -21.892 9.796 1.00 61.05 289 LEU A N 1
ATOM 1341 C CA . LEU A 1 169 ? 64.004 -21.566 11.191 1.00 56.37 289 LEU A CA 1
ATOM 1342 C C . LEU A 1 169 ? 62.818 -20.605 11.233 1.00 58.83 289 LEU A C 1
ATOM 1343 O O . LEU A 1 169 ? 62.979 -19.398 11.051 1.00 73.75 289 LEU A O 1
ATOM 1348 N N . ALA A 1 170 ? 61.626 -21.152 11.452 1.00 54.34 290 ALA A N 1
ATOM 1349 C CA . ALA A 1 170 ? 60.395 -20.372 11.380 1.00 58.48 290 ALA A CA 1
ATOM 1350 C C . ALA A 1 170 ? 59.560 -20.494 12.651 1.00 64.56 290 ALA A C 1
ATOM 1351 O O . ALA A 1 170 ? 59.400 -21.584 13.191 1.00 64.75 290 ALA A O 1
ATOM 1353 N N . GLY A 1 171 ? 59.018 -19.371 13.113 1.00 69.87 291 GLY A N 1
ATOM 1354 C CA . GLY A 1 171 ? 58.132 -19.376 14.263 1.00 69.69 291 GLY A CA 1
ATOM 1355 C C . GLY A 1 171 ? 58.511 -18.382 15.343 1.00 70.33 291 GLY A C 1
ATOM 1356 O O . GLY A 1 171 ? 59.082 -17.327 15.061 1.00 67.86 291 GLY A O 1
ATOM 1357 N N . THR A 1 172 ? 58.182 -18.729 16.586 1.00 64.02 292 THR A N 1
ATOM 1358 C CA . THR A 1 172 ? 58.459 -17.886 17.745 1.00 59.35 292 THR A CA 1
ATOM 1359 C C . THR A 1 172 ? 59.154 -18.709 18.831 1.00 59.11 292 THR A C 1
ATOM 1360 O O . THR A 1 172 ? 58.831 -19.882 19.022 1.00 56.41 292 THR A O 1
ATOM 1364 N N . LEU A 1 173 ? 60.101 -18.080 19.528 1.00 48.85 293 LEU A N 1
ATOM 1365 C CA . LEU A 1 173 ? 60.983 -18.732 20.504 1.00 58.12 293 LEU A CA 1
ATOM 1366 C C . LEU A 1 173 ? 60.345 -19.818 21.374 1.00 58.37 293 LEU A C 1
ATOM 1367 O O . LEU A 1 173 ? 60.766 -20.973 21.331 1.00 57.87 293 LEU A O 1
ATOM 1372 N N . ASP A 1 174 ? 59.337 -19.449 22.161 1.00 59.95 294 ASP A N 1
ATOM 1373 C CA . ASP A 1 174 ? 58.779 -20.369 23.151 1.00 63.05 294 ASP A CA 1
ATOM 1374 C C . ASP A 1 174 ? 58.009 -21.529 22.531 1.00 63.16 294 ASP A C 1
ATOM 1375 O O . ASP A 1 174 ? 57.662 -22.489 23.221 1.00 51.19 294 ASP A O 1
ATOM 1380 N N . TYR A 1 175 ? 57.756 -21.445 21.229 1.00 50.38 295 TYR A N 1
ATOM 1381 C CA . TYR A 1 175 ? 56.920 -22.426 20.548 1.00 57.94 295 TYR A CA 1
ATOM 1382 C C . TYR A 1 175 ? 57.704 -23.224 19.513 1.00 51.37 295 TYR A C 1
ATOM 1383 O O . TYR A 1 175 ? 57.153 -24.106 18.854 1.00 51.18 295 TYR A O 1
ATOM 1392 N N . LEU A 1 176 ? 58.993 -22.923 19.386 1.00 52.70 296 LEU A N 1
ATOM 1393 C CA . LEU A 1 176 ? 59.839 -23.589 18.398 1.00 48.26 296 LEU A CA 1
ATOM 1394 C C . LEU A 1 176 ? 59.991 -25.078 18.689 1.00 48.15 296 LEU A C 1
ATOM 1395 O O . LEU A 1 176 ? 60.303 -25.468 19.814 1.00 52.13 296 LEU A O 1
ATOM 1400 N N . PRO A 1 177 ? 59.768 -25.918 17.669 1.00 52.39 297 PRO A N 1
ATOM 1401 C CA . PRO A 1 177 ? 59.947 -27.367 17.810 1.00 45.30 297 PRO A CA 1
ATOM 1402 C C . PRO A 1 177 ? 61.421 -27.745 17.937 1.00 45.75 297 PRO A C 1
ATOM 1403 O O . PRO A 1 177 ? 62.283 -26.986 17.489 1.00 47.21 297 PRO A O 1
ATOM 1407 N N . PRO A 1 178 ? 61.706 -28.905 18.548 1.00 45.25 298 PRO A N 1
ATOM 1408 C CA . PRO A 1 178 ? 63.081 -29.379 18.743 1.00 53.62 298 PRO A CA 1
ATOM 1409 C C . PRO A 1 178 ? 63.854 -29.560 17.439 1.00 48.26 298 PRO A C 1
ATOM 1410 O O . PRO A 1 178 ? 65.054 -29.284 17.414 1.00 50.53 298 PRO A O 1
ATOM 1414 N N . GLU A 1 179 ? 63.185 -30.011 16.378 1.00 49.72 299 GLU A N 1
ATOM 1415 C CA . GLU A 1 179 ? 63.868 -30.261 15.108 1.00 51.38 299 GLU A CA 1
ATOM 1416 C C . GLU A 1 179 ? 64.454 -28.980 14.522 1.00 51.14 299 GLU A C 1
ATOM 1417 O O . GLU A 1 179 ? 65.528 -29.003 13.922 1.00 55.61 299 GLU A O 1
ATOM 1423 N N . MET A 1 180 ? 63.758 -27.863 14.705 1.00 59.71 300 MET A N 1
ATOM 1424 C CA . MET A 1 180 ? 64.265 -26.577 14.236 1.00 57.88 300 MET A CA 1
ATOM 1425 C C . MET A 1 180 ? 65.463 -26.125 15.058 1.00 63.81 300 MET A C 1
ATOM 1426 O O . MET A 1 180 ? 66.462 -25.657 14.511 1.00 62.43 300 MET A O 1
ATOM 1431 N N . ILE A 1 181 ? 65.349 -26.260 16.377 1.00 56.14 301 ILE A N 1
ATOM 1432 C CA . ILE A 1 181 ? 66.422 -25.885 17.288 1.00 59.24 301 ILE A CA 1
ATOM 1433 C C . ILE A 1 181 ? 67.681 -26.698 17.014 1.00 57.37 301 ILE A C 1
ATOM 1434 O O . ILE A 1 181 ? 68.793 -26.169 17.032 1.00 54.03 301 ILE A O 1
ATOM 1439 N N . GLU A 1 182 ? 67.494 -27.989 16.755 1.00 48.59 302 GLU A N 1
ATOM 1440 C CA . GLU A 1 182 ? 68.611 -28.911 16.579 1.00 44.68 302 GLU A CA 1
ATOM 1441 C C . GLU A 1 182 ? 69.126 -28.931 15.139 1.00 66.51 302 GLU A C 1
ATOM 1442 O O . GLU A 1 182 ? 69.891 -29.817 14.757 1.00 71.03 302 GLU A O 1
ATOM 1448 N N . GLY A 1 183 ? 68.702 -27.950 14.347 1.00 60.01 303 GLY A N 1
ATOM 1449 C CA . GLY A 1 183 ? 69.180 -27.797 12.983 1.00 66.04 303 GLY A CA 1
ATOM 1450 C C . GLY A 1 183 ? 68.803 -28.942 12.061 1.00 56.28 303 GLY A C 1
ATOM 1451 O O . GLY A 1 183 ? 69.531 -29.258 11.122 1.00 62.59 303 GLY A O 1
ATOM 1452 N N . ARG A 1 184 ? 67.666 -29.569 12.336 1.00 61.53 304 ARG A N 1
ATOM 1453 C CA . ARG A 1 184 ? 67.182 -30.665 11.511 1.00 66.70 304 ARG A CA 1
ATOM 1454 C C . ARG A 1 184 ? 66.167 -30.146 10.501 1.00 66.08 304 ARG A C 1
ATOM 1455 O O . ARG A 1 184 ? 65.842 -28.960 10.491 1.00 67.40 304 ARG A O 1
ATOM 1463 N N . MET A 1 185 ? 65.672 -31.037 9.651 1.00 59.98 305 MET A N 1
ATOM 1464 C CA . MET A 1 185 ? 64.591 -30.685 8.741 1.00 56.23 305 MET A CA 1
ATOM 1465 C C . MET A 1 185 ? 63.253 -30.892 9.439 1.00 61.27 305 MET A C 1
ATOM 1466 O O . MET A 1 185 ? 63.169 -31.628 10.424 1.00 56.73 305 MET A O 1
ATOM 1471 N N . HIS A 1 186 ? 62.210 -30.239 8.940 1.00 49.87 306 HIS A N 1
ATOM 1472 C CA . HIS A 1 186 ? 60.903 -30.338 9.577 1.00 59.78 306 HIS A CA 1
ATOM 1473 C C . HIS A 1 186 ? 59.764 -30.430 8.566 1.00 60.86 306 HIS A C 1
ATOM 1474 O O . HIS A 1 186 ? 59.929 -30.100 7.388 1.00 56.17 306 HIS A O 1
ATOM 1481 N N . ASP A 1 187 ? 58.613 -30.897 9.043 1.00 52.36 307 ASP A N 1
ATOM 1482 C CA . ASP A 1 187 ? 57.410 -31.005 8.227 1.00 57.66 307 ASP A CA 1
ATOM 1483 C C . ASP A 1 187 ? 56.205 -30.453 8.987 1.00 56.78 307 ASP A C 1
ATOM 1484 O O . ASP A 1 187 ? 56.355 -29.604 9.863 1.00 52.63 307 ASP A O 1
ATOM 1489 N N . GLU A 1 188 ? 55.017 -30.953 8.660 1.00 54.56 308 GLU A N 1
ATOM 1490 C CA . GLU A 1 188 ? 53.778 -30.447 9.247 1.00 53.64 308 GLU A CA 1
ATOM 1491 C C . GLU A 1 188 ? 53.642 -30.779 10.731 1.00 57.23 308 GLU A C 1
ATOM 1492 O O . GLU A 1 188 ? 52.764 -30.249 11.412 1.00 58.97 308 GLU A O 1
ATOM 1498 N N . LYS A 1 189 ? 54.509 -31.655 11.229 1.00 59.43 309 LYS A N 1
ATOM 1499 C CA . LYS A 1 189 ? 54.463 -32.060 12.632 1.00 61.05 309 LYS A CA 1
ATOM 1500 C C . LYS A 1 189 ? 54.890 -30.941 13.577 1.00 55.70 309 LYS A C 1
ATOM 1501 O O . LYS A 1 189 ? 54.784 -31.081 14.796 1.00 52.87 309 LYS A O 1
ATOM 1507 N N . VAL A 1 190 ? 55.375 -29.834 13.021 1.00 45.98 310 VAL A N 1
ATOM 1508 C CA . VAL A 1 190 ? 55.740 -28.688 13.846 1.00 46.02 310 VAL A CA 1
ATOM 1509 C C . VAL A 1 190 ? 54.492 -27.990 14.381 1.00 58.59 310 VAL A C 1
ATOM 1510 O O . VAL A 1 190 ? 54.537 -27.359 15.437 1.00 56.80 310 VAL A O 1
ATOM 1514 N N . ASP A 1 191 ? 53.379 -28.115 13.659 1.00 50.70 311 ASP A N 1
ATOM 1515 C CA . ASP A 1 191 ? 52.119 -27.510 14.083 1.00 41.34 311 ASP A CA 1
ATOM 1516 C C . ASP A 1 191 ? 51.526 -28.243 15.284 1.00 55.86 311 ASP A C 1
ATOM 1517 O O . ASP A 1 191 ? 50.801 -27.653 16.085 1.00 52.75 311 ASP A O 1
ATOM 1522 N N . LEU A 1 192 ? 51.827 -29.532 15.398 1.00 54.45 312 LEU A N 1
ATOM 1523 C CA . LEU A 1 192 ? 51.298 -30.333 16.494 1.00 53.97 312 LEU A CA 1
ATOM 1524 C C . LEU A 1 192 ? 52.142 -30.190 17.753 1.00 56.49 312 LEU A C 1
ATOM 1525 O O . LEU A 1 192 ? 51.638 -30.350 18.866 1.00 62.72 312 LEU A O 1
ATOM 1530 N N . TRP A 1 193 ? 53.424 -29.889 17.576 1.00 49.27 313 TRP A N 1
ATOM 1531 C CA . TRP A 1 193 ? 54.271 -29.542 18.706 1.00 53.70 313 TRP A CA 1
ATOM 1532 C C . TRP A 1 193 ? 53.776 -28.234 19.305 1.00 58.14 313 TRP A C 1
ATOM 1533 O O . TRP A 1 193 ? 53.538 -28.147 20.507 1.00 47.63 313 TRP A O 1
ATOM 1544 N N . SER A 1 194 ? 53.606 -27.224 18.455 1.00 48.26 314 SER A N 1
ATOM 1545 C CA . SER A 1 194 ? 53.143 -25.915 18.909 1.00 54.74 314 SER A CA 1
ATOM 1546 C C . SER A 1 194 ? 51.735 -25.991 19.490 1.00 49.60 314 SER A C 1
ATOM 1547 O O . SER A 1 194 ? 51.364 -25.194 20.351 1.00 51.07 314 SER A O 1
ATOM 1550 N N . LEU A 1 195 ? 50.954 -26.955 19.015 1.00 52.22 315 LEU A N 1
ATOM 1551 C CA . LEU A 1 195 ? 49.624 -27.196 19.556 1.00 50.31 315 LEU A CA 1
ATOM 1552 C C . LEU A 1 195 ? 49.730 -27.693 20.996 1.00 55.70 315 LEU A C 1
ATOM 1553 O O . LEU A 1 195 ? 48.901 -27.364 21.843 1.00 54.83 315 LEU A O 1
ATOM 1558 N N . GLY A 1 196 ? 50.762 -28.489 21.259 1.00 60.93 316 GLY A N 1
ATOM 1559 C CA . GLY A 1 196 ? 51.015 -29.007 22.589 1.00 60.37 316 GLY A CA 1
ATOM 1560 C C . GLY A 1 196 ? 51.521 -27.923 23.518 1.00 59.42 316 GLY A C 1
ATOM 1561 O O . GLY A 1 196 ? 51.133 -27.863 24.685 1.00 52.40 316 GLY A O 1
ATOM 1562 N N . VAL A 1 197 ? 52.395 -27.067 22.998 1.00 54.21 317 VAL A N 1
ATOM 1563 C CA . VAL A 1 197 ? 52.887 -25.924 23.757 1.00 57.10 317 VAL A CA 1
ATOM 1564 C C . VAL A 1 197 ? 51.732 -24.989 24.091 1.00 62.51 317 VAL A C 1
ATOM 1565 O O . VAL A 1 197 ? 51.648 -24.453 25.197 1.00 51.04 317 VAL A O 1
ATOM 1569 N N . LEU A 1 198 ? 50.835 -24.814 23.126 1.00 51.13 318 LEU A N 1
ATOM 1570 C CA . LEU A 1 198 ? 49.699 -23.921 23.290 1.00 55.25 318 LEU A CA 1
ATOM 1571 C C . LEU A 1 198 ? 48.711 -24.433 24.335 1.00 55.24 318 LEU A C 1
ATOM 1572 O O . LEU A 1 198 ? 48.194 -23.659 25.138 1.00 56.30 318 LEU A O 1
ATOM 1577 N N . CYS A 1 199 ? 48.440 -25.735 24.308 1.00 48.22 319 CYS A N 1
ATOM 1578 C CA . CYS A 1 199 ? 47.489 -26.336 25.237 1.00 52.77 319 CYS A CA 1
ATOM 1579 C C . CYS A 1 199 ? 47.986 -26.200 26.671 1.00 50.18 319 CYS A C 1
ATOM 1580 O O . CYS A 1 199 ? 47.197 -26.031 27.600 1.00 55.83 319 CYS A O 1
ATOM 1583 N N . TYR A 1 200 ? 49.303 -26.273 26.835 1.00 52.20 320 TYR A N 1
ATOM 1584 C CA . TYR A 1 200 ? 49.933 -26.082 28.132 1.00 62.36 320 TYR A CA 1
ATOM 1585 C C . TYR A 1 200 ? 49.734 -24.651 28.614 1.00 68.49 320 TYR A C 1
ATOM 1586 O O . TYR A 1 200 ? 49.385 -24.423 29.771 1.00 69.00 320 TYR A O 1
ATOM 1595 N N . GLU A 1 201 ? 49.953 -23.687 27.724 1.00 58.91 321 GLU A N 1
ATOM 1596 C CA . GLU A 1 201 ? 49.866 -22.284 28.111 1.00 67.92 321 GLU A CA 1
ATOM 1597 C C . GLU A 1 201 ? 48.430 -21.868 28.411 1.00 58.00 321 GLU A C 1
ATOM 1598 O O . GLU A 1 201 ? 48.198 -20.966 29.211 1.00 59.56 321 GLU A O 1
ATOM 1604 N N . PHE A 1 202 ? 47.468 -22.523 27.768 1.00 57.63 322 PHE A N 1
ATOM 1605 C CA . PHE A 1 202 ? 46.058 -22.244 28.027 1.00 53.86 322 PHE A CA 1
ATOM 1606 C C . PHE A 1 202 ? 45.666 -22.647 29.450 1.00 61.00 322 PHE A C 1
ATOM 1607 O O . PHE A 1 202 ? 44.864 -21.975 30.100 1.00 67.11 322 PHE A O 1
ATOM 1615 N N . LEU A 1 203 ? 46.243 -23.745 29.929 1.00 58.84 323 LEU A N 1
ATOM 1616 C CA . LEU A 1 203 ? 45.892 -24.295 31.234 1.00 67.85 323 LEU A CA 1
ATOM 1617 C C . LEU A 1 203 ? 46.755 -23.734 32.360 1.00 71.56 323 LEU A C 1
ATOM 1618 O O . LEU A 1 203 ? 46.278 -23.526 33.476 1.00 79.21 323 LEU A O 1
ATOM 1623 N N . VAL A 1 204 ? 48.028 -23.496 32.064 1.00 64.86 324 VAL A N 1
ATOM 1624 C CA . VAL A 1 204 ? 48.972 -23.035 33.075 1.00 75.16 324 VAL A CA 1
ATOM 1625 C C . VAL A 1 204 ? 49.085 -21.513 33.089 1.00 72.35 324 VAL A C 1
ATOM 1626 O O . VAL A 1 204 ? 49.229 -20.903 34.149 1.00 66.43 324 VAL A O 1
ATOM 1630 N N . GLY A 1 205 ? 49.009 -20.900 31.913 1.00 58.09 325 GLY A N 1
ATOM 1631 C CA . GLY A 1 205 ? 49.113 -19.456 31.806 1.00 55.14 325 GLY A CA 1
ATOM 1632 C C . GLY A 1 205 ? 50.517 -19.027 31.435 1.00 56.95 325 GLY A C 1
ATOM 1633 O O . GLY A 1 205 ? 50.817 -17.836 31.358 1.00 61.23 325 GLY A O 1
ATOM 1634 N N . LYS A 1 206 ? 51.379 -20.011 31.198 1.00 61.94 326 LYS A N 1
ATOM 1635 C CA . LYS A 1 206 ? 52.771 -19.756 30.847 1.00 69.20 326 LYS A CA 1
ATOM 1636 C C . LYS A 1 206 ? 53.316 -20.891 29.976 1.00 62.13 326 LYS A C 1
ATOM 1637 O O . LYS A 1 206 ? 52.994 -22.056 30.204 1.00 59.49 326 LYS A O 1
ATOM 1640 N N . PRO A 1 207 ? 54.123 -20.551 28.957 1.00 61.97 327 PRO A N 1
ATOM 1641 C CA . PRO A 1 207 ? 54.789 -21.561 28.125 1.00 64.89 327 PRO A CA 1
ATOM 1642 C C . PRO A 1 207 ? 55.681 -22.492 28.949 1.00 53.94 327 PRO A C 1
ATOM 1643 O O . PRO A 1 207 ? 56.349 -22.028 29.870 1.00 70.59 327 PRO A O 1
ATOM 1647 N N . PRO A 1 208 ? 55.697 -23.792 28.611 1.00 62.75 328 PRO A N 1
ATOM 1648 C CA . PRO A 1 208 ? 56.372 -24.824 29.411 1.00 61.70 328 PRO A CA 1
ATOM 1649 C C .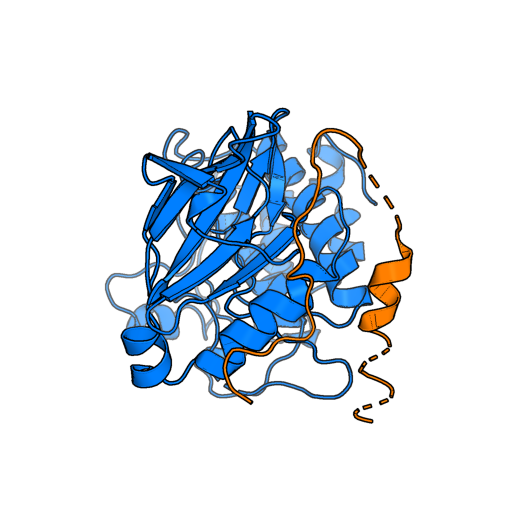 PRO A 1 208 ? 57.897 -24.748 29.397 1.00 68.77 328 PRO A C 1
ATOM 1650 O O . PRO A 1 208 ? 58.536 -25.323 30.277 1.00 72.71 328 PRO A O 1
ATOM 1654 N N . PHE A 1 209 ? 58.475 -24.064 28.416 1.00 60.02 329 PHE A N 1
ATOM 1655 C CA . PHE A 1 209 ? 59.928 -23.993 28.316 1.00 55.06 329 PHE A CA 1
ATOM 1656 C C . PHE A 1 209 ? 60.437 -22.573 28.530 1.00 60.22 329 PHE A C 1
ATOM 1657 O O . PHE A 1 209 ? 61.566 -22.248 28.159 1.00 59.80 329 PHE A O 1
ATOM 1665 N N . GLU A 1 210 ? 59.603 -21.734 29.136 1.00 55.22 330 GLU A N 1
ATOM 1666 C CA . GLU A 1 210 ? 59.939 -20.327 29.330 1.00 68.39 330 GLU A CA 1
ATOM 1667 C C . GLU A 1 210 ? 61.165 -20.153 30.223 1.00 62.89 330 GLU A C 1
ATOM 1668 O O . GLU A 1 210 ? 61.296 -20.814 31.253 1.00 76.20 330 GLU A O 1
ATOM 1674 N N . ALA A 1 211 ? 62.064 -19.265 29.811 1.00 58.41 331 ALA A N 1
ATOM 1675 C CA . ALA A 1 211 ? 63.272 -18.973 30.575 1.00 73.13 331 ALA A CA 1
ATOM 1676 C C . ALA A 1 211 ? 63.746 -17.548 30.303 1.00 82.62 331 ALA A C 1
ATOM 1677 O O . ALA A 1 211 ? 63.256 -16.885 29.388 1.00 77.11 331 ALA A O 1
ATOM 1679 N N . ASN A 1 212 ? 64.702 -17.084 31.102 1.00 84.20 332 ASN A N 1
ATOM 1680 C CA . ASN A 1 212 ? 65.206 -15.720 30.981 1.00 97.37 332 ASN A CA 1
ATOM 1681 C C . ASN A 1 212 ? 66.038 -15.516 29.720 1.00 97.23 332 ASN A C 1
ATOM 1682 O O . ASN A 1 212 ? 66.036 -14.433 29.134 1.00 109.94 332 ASN A O 1
ATOM 1687 N N . THR A 1 213 ? 66.751 -16.558 29.309 1.00 85.00 333 THR A N 1
ATOM 1688 C CA . THR A 1 213 ? 67.548 -16.505 28.089 1.00 85.82 333 THR A CA 1
ATOM 1689 C C . THR A 1 213 ? 67.012 -17.493 27.059 1.00 82.70 333 THR A C 1
ATOM 1690 O O . THR A 1 213 ? 66.324 -18.453 27.408 1.00 78.41 333 THR A O 1
ATOM 1694 N N . TYR A 1 214 ? 67.329 -17.259 25.790 1.00 80.30 334 TYR A N 1
ATOM 1695 C CA . TYR A 1 214 ? 66.850 -18.136 24.730 1.00 82.87 334 TYR A CA 1
ATOM 1696 C C . TYR A 1 214 ? 67.734 -19.376 24.611 1.00 72.73 334 TYR A C 1
ATOM 1697 O O . TYR A 1 214 ? 67.293 -20.414 24.118 1.00 66.62 334 TYR A O 1
ATOM 1706 N N . GLN A 1 215 ? 68.979 -19.264 25.066 1.00 76.85 335 GLN A N 1
ATOM 1707 C CA . GLN A 1 215 ? 69.887 -20.407 25.082 1.00 84.27 335 GLN A CA 1
ATOM 1708 C C . GLN A 1 215 ? 69.355 -21.490 26.013 1.00 83.05 335 GLN A C 1
ATOM 1709 O O . GLN A 1 215 ? 69.381 -22.676 25.683 1.00 72.65 335 GLN A O 1
ATOM 1715 N N . GLU A 1 216 ? 68.870 -21.068 27.177 1.00 82.15 336 GLU A N 1
ATOM 1716 C CA . GLU A 1 216 ? 68.266 -21.983 28.136 1.00 75.87 336 GLU A CA 1
ATOM 1717 C C . GLU A 1 216 ? 66.960 -22.547 27.588 1.00 63.02 336 GLU A C 1
ATOM 1718 O O . GLU A 1 216 ? 66.647 -23.720 27.785 1.00 67.73 336 GLU A O 1
ATOM 1724 N N . THR A 1 217 ? 66.203 -21.703 26.895 1.00 60.74 337 THR A N 1
ATOM 1725 C CA . THR A 1 217 ? 64.956 -22.132 26.275 1.00 60.64 337 THR A CA 1
ATOM 1726 C C . THR A 1 217 ? 65.228 -23.184 25.201 1.00 60.17 337 THR A C 1
ATOM 1727 O O . THR A 1 217 ? 64.512 -24.181 25.106 1.00 62.25 337 THR A O 1
ATOM 1731 N N . TYR A 1 218 ? 66.271 -22.962 24.405 1.00 65.78 338 TYR A N 1
ATOM 1732 C CA . TYR A 1 218 ? 66.688 -23.932 23.395 1.00 69.49 338 TYR A CA 1
ATOM 1733 C C . TYR A 1 218 ? 67.016 -25.272 24.039 1.00 62.99 338 TYR A C 1
ATOM 1734 O O . TYR A 1 218 ? 66.634 -26.328 23.531 1.00 56.08 338 TYR A O 1
ATOM 1743 N N . LYS A 1 219 ? 67.730 -25.218 25.159 1.00 57.06 339 LYS A N 1
ATOM 1744 C CA . LYS A 1 219 ? 68.092 -26.417 25.902 1.00 59.84 339 LYS A CA 1
ATOM 1745 C C . LYS A 1 219 ? 66.850 -27.170 26.370 1.00 58.41 339 LYS A C 1
ATOM 1746 O O . LYS A 1 219 ? 66.724 -28.373 26.145 1.00 59.21 339 LYS A O 1
ATOM 1751 N N . ARG A 1 220 ? 65.931 -26.452 27.010 1.00 60.59 340 ARG A N 1
ATOM 1752 C CA A ARG A 1 220 ? 64.721 -27.058 27.558 0.38 63.77 340 ARG A CA 1
ATOM 1753 C CA B ARG A 1 220 ? 64.730 -27.072 27.561 0.62 64.44 340 ARG A CA 1
ATOM 1754 C C . ARG A 1 220 ? 63.836 -27.651 26.467 1.00 56.24 340 ARG A C 1
ATOM 1755 O O . ARG A 1 220 ? 63.255 -28.722 26.640 1.00 59.03 340 ARG A O 1
ATOM 1770 N N . ILE A 1 221 ? 63.731 -26.948 25.344 1.00 47.56 341 ILE A N 1
ATOM 1771 C CA . ILE A 1 221 ? 62.949 -27.441 24.214 1.00 56.36 341 ILE A CA 1
ATOM 1772 C C . ILE A 1 221 ? 63.557 -28.724 23.653 1.00 46.67 341 ILE A C 1
ATOM 1773 O O . ILE A 1 221 ? 62.855 -29.709 23.423 1.00 55.02 341 ILE A O 1
ATOM 1778 N N . SER A 1 222 ? 64.870 -28.705 23.441 1.00 53.82 342 SER A N 1
ATOM 1779 C CA . SER A 1 222 ? 65.580 -29.848 22.873 1.00 57.18 342 SER A CA 1
ATOM 1780 C C . SER A 1 222 ? 65.473 -31.083 23.764 1.00 60.46 342 SER A C 1
ATOM 1781 O O . SER A 1 222 ? 65.392 -32.210 23.275 1.00 58.02 342 SER A O 1
ATOM 1784 N N . ARG A 1 223 ? 65.474 -30.863 25.073 1.00 55.80 343 ARG A N 1
ATOM 1785 C CA . ARG A 1 223 ? 65.338 -31.954 26.030 1.00 59.38 343 ARG A CA 1
ATOM 1786 C C . ARG A 1 223 ? 63.872 -32.305 26.269 1.00 64.09 343 ARG A C 1
ATOM 1787 O O . ARG A 1 223 ? 63.569 -33.357 26.832 1.00 72.61 343 ARG A O 1
ATOM 1795 N N . VAL A 1 224 ? 62.976 -31.426 25.820 1.00 52.84 344 VAL A N 1
ATOM 1796 C CA . VAL A 1 224 ? 61.566 -31.470 26.206 1.00 51.49 344 VAL A CA 1
ATOM 1797 C C . VAL A 1 224 ? 61.505 -31.508 27.734 1.00 61.72 344 VAL A C 1
ATOM 1798 O O . VAL A 1 224 ? 60.909 -32.401 28.338 1.00 55.66 344 VAL A O 1
ATOM 1802 N N . GLU A 1 225 ? 62.159 -30.526 28.343 1.00 58.61 345 GLU A N 1
ATOM 1803 C CA . GLU A 1 225 ? 62.307 -30.461 29.791 1.00 59.49 345 GLU A CA 1
ATOM 1804 C C . GLU A 1 225 ? 61.299 -29.499 30.406 1.00 59.04 345 GLU A C 1
ATOM 1805 O O . GLU A 1 225 ? 61.475 -28.282 30.347 1.00 66.07 345 GLU A O 1
ATOM 1811 N N . PHE A 1 226 ? 60.242 -30.053 30.990 1.00 68.74 346 PHE A N 1
ATOM 1812 C CA . PHE A 1 226 ? 59.212 -29.250 31.640 1.00 68.63 346 PHE A CA 1
ATOM 1813 C C . PHE A 1 226 ? 58.440 -30.080 32.660 1.00 76.54 346 PHE A C 1
ATOM 1814 O O . PHE A 1 226 ? 58.529 -31.307 32.667 1.00 78.22 346 PHE A O 1
ATOM 1822 N N . THR A 1 227 ? 57.681 -29.402 33.516 1.00 82.27 347 THR A N 1
ATOM 1823 C CA . THR A 1 227 ? 56.817 -30.076 34.478 1.00 65.78 347 THR A CA 1
ATOM 1824 C C . THR A 1 227 ? 55.416 -29.472 34.471 1.00 71.86 347 THR A C 1
ATOM 1825 O O . THR A 1 227 ? 55.216 -28.352 34.002 1.00 62.98 347 THR A O 1
ATOM 1829 N N . PHE A 1 228 ? 54.448 -30.226 34.984 1.00 75.60 348 PHE A N 1
ATOM 1830 C CA . PHE A 1 228 ? 53.087 -29.729 35.151 1.00 66.00 348 PHE A CA 1
ATOM 1831 C C . PHE A 1 228 ? 52.856 -29.245 36.575 1.00 72.24 348 PHE A C 1
ATOM 1832 O O . PHE A 1 228 ? 53.371 -29.838 37.524 1.00 73.73 348 PHE A O 1
ATOM 1840 N N . PRO A 1 229 ? 52.079 -28.164 36.734 1.00 70.58 349 PRO A N 1
ATOM 1841 C CA . PRO A 1 229 ? 51.569 -27.854 38.073 1.00 75.45 349 PRO A CA 1
ATOM 1842 C C . PRO A 1 229 ? 50.591 -28.944 38.496 1.00 75.98 349 PRO A C 1
ATOM 1843 O O . PRO A 1 229 ? 50.032 -29.613 37.626 1.00 72.92 349 PRO A O 1
ATOM 1847 N N . ASP A 1 230 ? 50.385 -29.118 39.797 1.00 80.71 350 ASP A N 1
ATOM 1848 C CA . ASP A 1 230 ? 49.622 -30.254 40.307 1.00 81.86 350 ASP A CA 1
ATOM 1849 C C . ASP A 1 230 ? 48.179 -30.315 39.805 1.00 85.79 350 ASP A C 1
ATOM 1850 O O . ASP A 1 230 ? 47.620 -31.401 39.654 1.00 79.01 350 ASP A O 1
ATOM 1855 N N . PHE A 1 231 ? 47.579 -29.162 39.538 1.00 82.45 351 PHE A N 1
ATOM 1856 C CA . PHE A 1 231 ? 46.161 -29.126 39.200 1.00 90.32 351 PHE A CA 1
ATOM 1857 C C . PHE A 1 231 ? 45.836 -29.617 37.790 1.00 80.57 351 PHE A C 1
ATOM 1858 O O . PHE A 1 231 ? 44.671 -29.845 37.466 1.00 87.37 351 PHE A O 1
ATOM 1866 N N . VAL A 1 232 ? 46.851 -29.759 36.946 1.00 76.41 352 VAL A N 1
ATOM 1867 C CA . VAL A 1 232 ? 46.620 -30.259 35.596 1.00 78.85 352 VAL A CA 1
ATOM 1868 C C . VAL A 1 232 ? 46.136 -31.707 35.653 1.00 78.79 352 VAL A C 1
ATOM 1869 O O . VAL A 1 232 ? 46.810 -32.574 36.207 1.00 84.48 352 VAL A O 1
ATOM 1873 N N . THR A 1 233 ? 44.960 -31.955 35.082 1.00 79.12 353 THR A N 1
ATOM 1874 C CA . THR A 1 233 ? 44.330 -33.271 35.141 1.00 75.46 353 THR A CA 1
ATOM 1875 C C . THR A 1 233 ? 45.089 -34.309 34.323 1.00 85.32 353 THR A C 1
ATOM 1876 O O . THR A 1 233 ? 45.883 -33.965 33.447 1.00 84.04 353 THR A O 1
ATOM 1880 N N . GLU A 1 234 ? 44.829 -35.582 34.612 1.00 88.94 354 GLU A N 1
ATOM 1881 C CA . GLU A 1 234 ? 45.511 -36.688 33.947 1.00 86.15 354 GLU A CA 1
ATOM 1882 C C . GLU A 1 234 ? 45.248 -36.703 32.444 1.00 84.70 354 GLU A C 1
ATOM 1883 O O . GLU A 1 234 ? 46.131 -37.046 31.658 1.00 78.56 354 GLU A O 1
ATOM 1885 N N . GLY A 1 235 ? 44.033 -36.334 32.053 1.00 82.08 355 GLY A N 1
ATOM 1886 C CA . GLY A 1 235 ? 43.667 -36.284 30.649 1.00 66.84 355 GLY A CA 1
ATOM 1887 C C . GLY A 1 235 ? 44.403 -35.184 29.911 1.00 73.64 355 GLY A C 1
ATOM 1888 O O . GLY A 1 235 ? 44.800 -35.351 28.756 1.00 69.16 355 GLY A O 1
ATOM 1889 N N . ALA A 1 236 ? 44.586 -34.052 30.582 1.00 70.48 356 ALA A N 1
ATOM 1890 C CA . ALA A 1 236 ? 45.311 -32.927 30.006 1.00 67.50 356 ALA A CA 1
ATOM 1891 C C . ALA A 1 236 ? 46.802 -33.238 29.911 1.00 73.39 356 ALA A C 1
ATOM 1892 O O . ALA A 1 236 ? 47.458 -32.883 28.931 1.00 66.10 356 ALA A O 1
ATOM 1894 N N . ARG A 1 237 ? 47.328 -33.902 30.936 1.00 72.37 357 ARG A N 1
ATOM 1895 C CA . ARG A 1 237 ? 48.730 -34.306 30.957 1.00 61.37 357 ARG A CA 1
ATOM 1896 C C . ARG A 1 237 ? 49.029 -35.283 29.828 1.00 72.64 357 ARG A C 1
ATOM 1897 O O . ARG A 1 237 ? 50.076 -35.206 29.187 1.00 73.66 357 ARG A O 1
ATOM 1905 N N . ASP A 1 238 ? 48.095 -36.198 29.594 1.00 74.44 358 ASP A N 1
ATOM 1906 C CA . ASP A 1 238 ? 48.246 -37.208 28.557 1.00 76.01 358 ASP A CA 1
ATOM 1907 C C . ASP A 1 238 ? 48.306 -36.589 27.162 1.00 67.43 358 ASP A C 1
ATOM 1908 O O . ASP A 1 238 ? 49.186 -36.922 26.369 1.00 74.39 358 ASP A O 1
ATOM 1913 N N . LEU A 1 239 ? 47.371 -35.688 26.871 1.00 67.01 359 LEU A N 1
ATOM 1914 C CA . LEU A 1 239 ? 47.302 -35.046 25.560 1.00 64.74 359 LEU A CA 1
ATOM 1915 C C . LEU A 1 239 ? 48.551 -34.223 25.264 1.00 68.64 359 LEU A C 1
ATOM 1916 O O . LEU A 1 239 ? 49.141 -34.334 24.187 1.00 61.97 359 LEU A O 1
ATOM 1921 N N . ILE A 1 240 ? 48.944 -33.394 26.226 1.00 56.07 360 ILE A N 1
ATOM 1922 C CA . ILE A 1 240 ? 50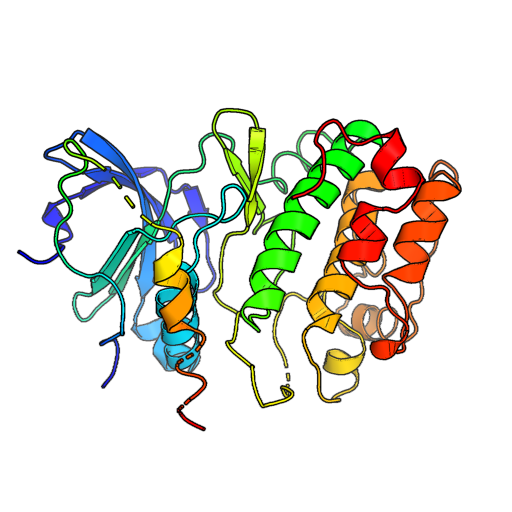.114 -32.537 26.082 1.00 59.44 360 ILE A CA 1
ATOM 1923 C C . ILE A 1 240 ? 51.392 -33.347 25.879 1.00 66.93 360 ILE A C 1
ATOM 1924 O O . ILE A 1 240 ? 52.208 -33.028 25.012 1.00 67.32 360 ILE A O 1
ATOM 1929 N N . SER A 1 241 ? 51.552 -34.404 26.670 1.00 61.94 361 SER A N 1
ATOM 1930 C CA . SER A 1 241 ? 52.743 -35.246 26.597 1.00 56.55 361 SER A CA 1
ATOM 1931 C C . SER A 1 241 ? 52.869 -35.948 25.246 1.00 67.31 361 SER A C 1
ATOM 1932 O O . SER A 1 241 ? 53.976 -36.176 24.761 1.00 70.37 361 SER A O 1
ATOM 1935 N N . ARG A 1 242 ? 51.734 -36.289 24.643 1.00 66.11 362 ARG A N 1
ATOM 1936 C CA . ARG A 1 242 ? 51.732 -36.930 23.331 1.00 70.13 362 ARG A CA 1
ATOM 1937 C C . ARG A 1 242 ? 52.118 -35.941 22.237 1.00 60.65 362 ARG A C 1
ATOM 1938 O O . ARG A 1 242 ? 52.826 -36.291 21.296 1.00 60.59 362 ARG A O 1
ATOM 1946 N N . LEU A 1 243 ? 51.648 -34.704 22.371 1.00 59.23 363 LEU A N 1
ATOM 1947 C CA . LEU A 1 243 ? 51.934 -33.660 21.394 1.00 61.28 363 LEU A CA 1
ATOM 1948 C C . LEU A 1 243 ? 53.364 -33.142 21.507 1.00 64.34 363 LEU A C 1
ATOM 1949 O O . LEU A 1 243 ? 53.935 -32.654 20.529 1.00 55.86 363 LEU A O 1
ATOM 1954 N N . LEU A 1 244 ? 53.940 -33.243 22.700 1.00 61.63 364 LEU A N 1
ATOM 1955 C CA . LEU A 1 244 ? 55.289 -32.737 22.926 1.00 53.29 364 LEU A CA 1
ATOM 1956 C C . LEU A 1 244 ? 56.335 -33.847 22.881 1.00 60.58 364 LEU A C 1
ATOM 1957 O O . LEU A 1 244 ? 57.258 -33.871 23.692 1.00 67.94 364 LEU A O 1
ATOM 1962 N N . LYS A 1 245 ? 56.191 -34.763 21.930 1.00 63.85 365 LYS A N 1
ATOM 1963 C CA . LYS A 1 245 ? 57.203 -35.788 21.713 1.00 63.06 365 LYS A CA 1
ATOM 1964 C C . LYS A 1 245 ? 58.401 -35.184 20.988 1.00 61.42 365 LYS A C 1
ATOM 1965 O O . LYS A 1 245 ? 58.234 -34.367 20.083 1.00 45.77 365 LYS A O 1
ATOM 1971 N N . HIS A 1 246 ? 59.605 -35.573 21.392 1.00 60.91 366 HIS A N 1
ATOM 1972 C CA . HIS A 1 246 ? 60.809 -35.075 20.737 1.00 55.71 366 HIS A CA 1
ATOM 1973 C C . HIS A 1 246 ? 60.867 -35.576 19.298 1.00 62.49 366 HIS A C 1
ATOM 1974 O O . HIS A 1 246 ? 61.166 -34.814 18.380 1.00 55.38 366 HIS A O 1
ATOM 1981 N N . ASN A 1 247 ? 60.574 -36.861 19.114 1.00 61.55 367 ASN A N 1
ATOM 1982 C CA . ASN A 1 247 ? 60.486 -37.459 17.788 1.00 61.96 367 ASN A CA 1
ATOM 1983 C C . ASN A 1 247 ? 59.195 -37.027 17.096 1.00 66.72 367 ASN A C 1
ATOM 1984 O O . ASN A 1 247 ? 58.105 -37.406 17.523 1.00 69.47 367 ASN A O 1
ATOM 1989 N N . PRO A 1 248 ? 59.319 -36.231 16.022 1.00 62.42 368 PRO A N 1
ATOM 1990 C CA . PRO A 1 248 ? 58.174 -35.639 15.319 1.00 59.48 368 PRO A CA 1
ATOM 1991 C C . PRO A 1 248 ? 57.173 -36.675 14.819 1.00 55.36 368 PRO A C 1
ATOM 1992 O O . PRO A 1 248 ? 55.969 -36.418 14.828 1.00 59.32 368 PRO A O 1
ATOM 1996 N N . SER A 1 249 ? 57.669 -37.831 14.393 1.00 63.52 369 SER A N 1
ATOM 1997 C CA . SER A 1 249 ? 56.811 -38.865 13.828 1.00 71.56 369 SER A CA 1
ATOM 1998 C C . SER A 1 249 ? 56.037 -39.614 14.908 1.00 74.67 369 SER A C 1
ATOM 1999 O O . SER A 1 249 ? 55.115 -40.371 14.607 1.00 73.30 369 SER A O 1
ATOM 2002 N N . GLN A 1 250 ? 56.411 -39.400 16.165 1.00 73.37 370 GLN A N 1
ATOM 2003 C CA . GLN A 1 250 ? 55.730 -40.056 17.275 1.00 70.43 370 GLN A CA 1
ATOM 2004 C C . GLN A 1 250 ? 54.592 -39.193 17.810 1.00 66.64 370 GLN A C 1
ATOM 2005 O O . GLN A 1 250 ? 53.790 -39.646 18.626 1.00 70.64 370 GLN A O 1
ATOM 2011 N N . ARG A 1 251 ? 54.525 -37.948 17.349 1.00 61.33 371 ARG A N 1
ATOM 2012 C CA . ARG A 1 251 ? 53.417 -37.070 17.706 1.00 65.11 371 ARG A CA 1
ATOM 2013 C C . ARG A 1 251 ? 52.158 -37.546 16.991 1.00 71.16 371 ARG A C 1
ATOM 2014 O O . ARG A 1 251 ? 52.232 -38.033 15.863 1.00 71.86 371 ARG A O 1
ATOM 2022 N N . PRO A 1 252 ? 50.995 -37.415 17.646 1.00 73.88 372 PRO A N 1
ATOM 2023 C CA . PRO A 1 252 ? 49.754 -37.956 17.082 1.00 76.97 372 PRO A CA 1
ATOM 2024 C C . PRO A 1 252 ? 49.290 -37.201 15.843 1.00 77.94 372 PRO A C 1
ATOM 2025 O O . PRO A 1 252 ? 49.923 -36.230 15.436 1.00 70.66 372 PRO A O 1
ATOM 2029 N N . MET A 1 253 ? 48.197 -37.659 15.246 1.00 76.54 373 MET A N 1
ATOM 2030 C CA . MET A 1 253 ? 47.577 -36.935 14.147 1.00 73.74 373 MET A CA 1
ATOM 2031 C C . MET A 1 253 ? 46.474 -36.036 14.686 1.00 76.07 373 MET A C 1
ATOM 2032 O O . MET A 1 253 ? 45.974 -36.251 15.790 1.00 84.34 373 MET A O 1
ATOM 2037 N N . LEU A 1 254 ? 46.100 -35.027 13.907 1.00 68.61 374 LEU A N 1
ATOM 2038 C CA . LEU A 1 254 ? 45.076 -34.080 14.327 1.00 70.98 374 LEU A CA 1
ATOM 2039 C C . LEU A 1 254 ? 43.725 -34.765 14.487 1.00 71.93 374 LEU A C 1
ATOM 2040 O O . LEU A 1 254 ? 42.901 -34.347 15.297 1.00 69.04 374 LEU A O 1
ATOM 2045 N N . ARG A 1 255 ? 43.507 -35.823 13.714 1.00 77.12 375 ARG A N 1
ATOM 2046 C CA . ARG A 1 255 ? 42.299 -36.625 13.849 1.00 84.20 375 ARG A CA 1
ATOM 2047 C C . ARG A 1 255 ? 42.288 -37.338 15.198 1.00 85.80 375 ARG A C 1
ATOM 2048 O O . ARG A 1 255 ? 41.231 -37.552 15.790 1.00 88.21 375 ARG A O 1
ATOM 2050 N N . GLU A 1 256 ? 43.474 -37.697 15.680 1.00 86.23 376 GLU A N 1
ATOM 2051 C CA . GLU A 1 256 ? 43.608 -38.387 16.958 1.00 74.80 376 GLU A CA 1
ATOM 2052 C C . GLU A 1 256 ? 43.437 -37.421 18.123 1.00 78.08 376 GLU A C 1
ATOM 2053 O O . GLU A 1 256 ? 42.977 -37.807 19.198 1.00 85.88 376 GLU A O 1
ATOM 2059 N N . VAL A 1 257 ? 43.812 -36.166 17.904 1.00 72.36 377 VAL A N 1
ATOM 2060 C CA . VAL A 1 257 ? 43.642 -35.129 18.914 1.00 71.43 377 VAL A CA 1
ATOM 2061 C C . VAL A 1 257 ? 42.164 -34.786 19.078 1.00 76.71 377 VAL A C 1
ATOM 2062 O O . VAL A 1 257 ? 41.674 -34.607 20.194 1.00 76.04 377 VAL A O 1
ATOM 2066 N N . LEU A 1 258 ? 41.455 -34.710 17.955 1.00 70.59 378 LEU A N 1
ATOM 2067 C CA . LEU A 1 258 ? 40.030 -34.394 17.963 1.00 69.83 378 LEU A CA 1
ATOM 2068 C C . LEU A 1 258 ? 39.204 -35.503 18.608 1.00 75.79 378 LEU A C 1
ATOM 2069 O O . LEU A 1 258 ? 38.095 -35.264 19.087 1.00 84.60 378 LEU A O 1
ATOM 2074 N N . GLU A 1 259 ? 39.751 -36.714 18.617 1.00 75.70 379 GLU A N 1
ATOM 2075 C CA . GLU A 1 259 ? 39.055 -37.865 19.179 1.00 77.40 379 GLU A CA 1
ATOM 2076 C C . GLU A 1 259 ? 39.589 -38.228 20.561 1.00 73.93 379 GLU A C 1
ATOM 2077 O O . GLU A 1 259 ? 39.211 -39.251 21.130 1.00 75.21 379 GLU A O 1
ATOM 2083 N N . HIS A 1 260 ? 40.469 -37.387 21.095 1.00 71.35 380 HIS A N 1
ATOM 2084 C CA . HIS A 1 260 ? 41.040 -37.617 22.417 1.00 76.56 380 HIS A CA 1
ATOM 2085 C C . HIS A 1 260 ? 39.957 -37.510 23.487 1.00 77.57 380 HIS A C 1
ATOM 2086 O O . HIS A 1 260 ? 39.170 -36.564 23.482 1.00 84.93 380 HIS A O 1
ATOM 2093 N N . PRO A 1 261 ? 39.911 -38.491 24.403 1.00 83.18 381 PRO A N 1
ATOM 2094 C CA . PRO A 1 261 ? 38.900 -38.568 25.466 1.00 82.98 381 PRO A CA 1
ATOM 2095 C C . PRO A 1 261 ? 38.783 -37.282 26.280 1.00 83.17 381 PRO A C 1
ATOM 2096 O O . PRO A 1 261 ? 37.672 -36.863 26.602 1.00 99.96 381 PRO A O 1
ATOM 2100 N N . TRP A 1 262 ? 39.915 -36.664 26.599 1.00 77.20 382 TRP A N 1
ATOM 2101 C CA . TRP A 1 262 ? 39.916 -35.423 27.363 1.00 72.31 382 TRP A CA 1
ATOM 2102 C C . TRP A 1 262 ? 39.338 -34.269 26.548 1.00 78.16 382 TRP A C 1
ATOM 2103 O O . TRP A 1 262 ? 38.688 -33.377 27.093 1.00 84.59 382 TRP A O 1
ATOM 2114 N N . ILE A 1 263 ? 39.581 -34.292 25.241 1.00 71.14 383 ILE A N 1
ATOM 2115 C CA . ILE A 1 263 ? 39.065 -33.260 24.350 1.00 69.67 383 ILE A CA 1
ATOM 2116 C C . ILE A 1 263 ? 37.552 -33.373 24.199 1.00 76.42 383 ILE A C 1
ATOM 2117 O O . ILE A 1 263 ? 36.829 -32.389 24.351 1.00 81.38 383 ILE A O 1
ATOM 2122 N N . THR A 1 264 ? 37.079 -34.582 23.917 1.00 76.97 384 THR A N 1
ATOM 2123 C CA . THR A 1 264 ? 35.665 -34.812 23.640 1.00 82.39 384 THR A CA 1
ATOM 2124 C C . THR A 1 264 ? 34.788 -34.726 24.887 1.00 89.21 384 THR A C 1
ATOM 2125 O O . THR A 1 264 ? 33.561 -34.765 24.790 1.00 97.91 384 THR A O 1
ATOM 2129 N N . ALA A 1 265 ? 35.412 -34.612 26.055 1.00 86.63 385 ALA A N 1
ATOM 2130 C CA . ALA A 1 265 ? 34.666 -34.563 27.307 1.00 86.17 385 ALA A CA 1
ATOM 2131 C C . ALA A 1 265 ? 34.584 -33.147 27.868 1.00 90.59 385 ALA A C 1
ATOM 2132 O O . ALA A 1 265 ? 33.861 -32.897 28.829 1.00 83.64 385 ALA A O 1
ATOM 2134 N N . ASN A 1 266 ? 35.322 -32.220 27.266 1.00 93.01 386 ASN A N 1
ATOM 2135 C CA . ASN A 1 266 ? 35.351 -30.849 27.764 1.00 82.84 386 ASN A CA 1
ATOM 2136 C C . ASN A 1 266 ? 35.008 -29.817 26.695 1.00 84.58 386 ASN A C 1
ATOM 2137 O O . ASN A 1 266 ? 34.660 -28.680 27.013 1.00 84.60 386 ASN A O 1
ATOM 2142 N N . SER A 1 267 ? 35.102 -30.216 25.431 1.00 82.66 387 SER A N 1
ATOM 2143 C CA . SER A 1 267 ? 34.840 -29.300 24.327 1.00 74.65 387 SER A CA 1
ATOM 2144 C C . SER A 1 267 ? 33.358 -28.967 24.203 1.00 76.88 387 SER A C 1
ATOM 2145 O O . SER A 1 267 ? 32.497 -29.810 24.452 1.00 78.95 387 SER A O 1
ATOM 2148 N N . SER A 1 268 ? 33.071 -27.729 23.813 1.00 88.34 388 SER A N 1
ATOM 2149 C CA . SER A 1 268 ? 31.699 -27.285 23.599 1.00 90.91 388 SER A CA 1
ATOM 2150 C C . SER A 1 268 ? 31.342 -27.331 22.118 1.00 97.78 388 SER A C 1
ATOM 2151 O O . SER A 1 268 ? 30.210 -27.039 21.733 1.00 110.83 388 SER A O 1
ATOM 2154 N N . LYS A 1 269 ? 32.318 -27.695 21.292 1.00 90.93 389 LYS A N 1
ATOM 2155 C CA . LYS A 1 269 ? 32.117 -27.779 19.849 1.00 96.87 389 LYS A CA 1
ATOM 2156 C C . LYS A 1 269 ? 32.669 -29.089 19.291 1.00 98.20 389 LYS A C 1
ATOM 2157 O O . LYS A 1 269 ? 33.735 -29.544 19.706 1.00 91.44 389 LYS A O 1
ATOM 2161 N N . PRO A 1 270 ? 31.941 -29.699 18.343 1.00 102.79 390 PRO A N 1
ATOM 2162 C CA . PRO A 1 270 ? 32.332 -30.983 17.752 1.00 104.46 390 PRO A CA 1
ATOM 2163 C C . PRO A 1 270 ? 33.474 -30.856 16.749 1.00 111.85 390 PRO A C 1
ATOM 2164 O O . PRO A 1 270 ? 34.036 -29.774 16.579 1.00 112.88 390 PRO A O 1
ATOM 2168 N N . SER A 1 271 ? 33.805 -31.962 16.092 1.00 118.38 391 SER A N 1
ATOM 2169 C CA . SER A 1 271 ? 34.865 -31.977 15.092 1.00 113.36 391 SER A CA 1
ATOM 2170 C C . SER A 1 271 ? 34.359 -31.457 13.750 1.00 120.08 391 SER A C 1
ATOM 2171 O O . SER A 1 271 ? 33.222 -30.997 13.641 1.00 117.30 391 SER A O 1
ATOM 2174 N N . ASN A 1 272 ? 35.210 -31.533 12.731 1.00 123.46 392 ASN A N 1
ATOM 2175 C CA . ASN A 1 272 ? 34.861 -31.050 11.399 1.00 127.34 392 ASN A CA 1
ATOM 2176 C C . ASN A 1 272 ? 33.714 -31.837 10.771 1.00 134.63 392 ASN A C 1
ATOM 2177 O O . ASN A 1 272 ? 32.796 -31.258 10.190 1.00 141.63 392 ASN A O 1
ATOM 2182 N N . SER B 2 1 ? 57.948 -11.324 -10.440 1.00 119.02 6 SER D N 1
ATOM 2183 C CA . SER B 2 1 ? 58.253 -9.950 -10.058 1.00 118.38 6 SER D CA 1
ATOM 2184 C C . SER B 2 1 ? 57.822 -9.672 -8.622 1.00 108.42 6 SER D C 1
ATOM 2185 O O . SER B 2 1 ? 56.967 -10.366 -8.073 1.00 89.43 6 SER D O 1
ATOM 2188 N N . SER B 2 2 ? 58.419 -8.647 -8.022 1.00 111.95 7 SER D N 1
ATOM 2189 C CA . SER B 2 2 ? 58.167 -8.319 -6.625 1.00 109.05 7 SER D CA 1
ATOM 2190 C C . SER B 2 2 ? 56.770 -7.747 -6.405 1.00 102.38 7 SER D C 1
ATOM 2191 O O . SER B 2 2 ? 56.276 -6.957 -7.210 1.00 119.38 7 SER D O 1
ATOM 2194 N N . TYR B 2 3 ? 56.143 -8.175 -5.311 1.00 93.87 8 TYR D N 1
ATOM 2195 C CA . TYR B 2 3 ? 54.843 -7.666 -4.867 1.00 82.63 8 TYR D CA 1
ATOM 2196 C C . TYR B 2 3 ? 53.713 -7.910 -5.868 1.00 89.60 8 TYR D C 1
ATOM 2197 O O . TYR B 2 3 ? 52.623 -7.356 -5.727 1.00 88.83 8 TYR D O 1
ATOM 2206 N N . SER B 2 4 ? 53.976 -8.743 -6.870 1.00 91.54 9 SER D N 1
ATOM 2207 C CA . SER B 2 4 ? 52.944 -9.171 -7.805 1.00 81.89 9 SER D CA 1
ATOM 2208 C C . SER B 2 4 ? 52.528 -10.600 -7.477 1.00 76.65 9 SER D C 1
ATOM 2209 O O . SER B 2 4 ? 53.106 -11.560 -7.987 1.00 79.03 9 SER D O 1
ATOM 2212 N N . TYR B 2 5 ? 51.524 -10.733 -6.615 1.00 69.89 10 TYR D N 1
ATOM 2213 C CA . TYR B 2 5 ? 51.155 -12.032 -6.063 1.00 71.65 10 TYR D CA 1
ATOM 2214 C C . TYR B 2 5 ? 49.966 -12.665 -6.778 1.00 69.64 10 TYR D C 1
ATOM 2215 O O . TYR B 2 5 ? 49.123 -11.969 -7.340 1.00 75.39 10 TYR D O 1
ATOM 2224 N N . ASP B 2 6 ? 49.907 -13.993 -6.747 1.00 83.47 11 ASP D N 1
ATOM 2225 C CA . ASP B 2 6 ? 48.753 -14.722 -7.258 1.00 84.64 11 ASP D CA 1
ATOM 2226 C C . ASP B 2 6 ? 47.636 -14.684 -6.218 1.00 85.65 11 ASP D C 1
ATOM 2227 O O . ASP B 2 6 ? 47.404 -15.657 -5.499 1.00 81.89 11 ASP D O 1
ATOM 2232 N N . ALA B 2 7 ? 46.950 -13.549 -6.143 1.00 85.66 12 ALA D N 1
ATOM 2233 C CA . ALA B 2 7 ? 45.950 -13.319 -5.107 1.00 82.84 12 ALA D CA 1
ATOM 2234 C C . ALA B 2 7 ? 44.990 -12.207 -5.521 1.00 85.81 12 ALA D C 1
ATOM 2235 O O . ALA B 2 7 ? 45.347 -11.362 -6.341 1.00 84.46 12 ALA D O 1
ATOM 2237 N N . PRO B 2 8 ? 43.767 -12.208 -4.958 1.00 92.65 13 PRO D N 1
ATOM 2238 C CA . PRO B 2 8 ? 42.793 -11.151 -5.257 1.00 87.44 13 PRO D CA 1
ATOM 2239 C C . PRO B 2 8 ? 43.355 -9.756 -4.996 1.00 91.64 13 PRO D C 1
ATOM 2240 O O . PRO B 2 8 ? 43.939 -9.516 -3.935 1.00 77.80 13 PRO D O 1
ATOM 2244 N N . SER B 2 9 ? 43.186 -8.854 -5.958 1.00 81.06 14 SER D N 1
ATOM 2245 C CA . SER B 2 9 ? 43.671 -7.487 -5.814 1.00 88.03 14 SER D CA 1
ATOM 2246 C C . SER B 2 9 ? 42.667 -6.480 -6.367 1.00 86.85 14 SER D C 1
ATOM 2247 O O . SER B 2 9 ? 42.951 -5.285 -6.440 1.00 91.53 14 SER D O 1
ATOM 2250 N N . ASP B 2 10 ? 41.492 -6.969 -6.748 1.00 83.27 15 ASP D N 1
ATOM 2251 C CA . ASP B 2 10 ? 40.460 -6.118 -7.333 1.00 92.10 15 ASP D CA 1
ATOM 2252 C C . ASP B 2 10 ? 39.482 -5.618 -6.276 1.00 91.10 15 ASP D C 1
ATOM 2253 O O . ASP B 2 10 ? 39.335 -6.227 -5.220 1.00 83.21 15 ASP D O 1
ATOM 2258 N N . PHE B 2 11 ? 38.808 -4.511 -6.576 1.00 90.40 16 PHE D N 1
ATOM 2259 C CA . PHE B 2 11 ? 37.828 -3.934 -5.665 1.00 88.88 16 PHE D CA 1
ATOM 2260 C C . PHE B 2 11 ? 36.630 -4.860 -5.483 1.00 96.26 16 PHE D C 1
ATOM 2261 O O . PHE B 2 11 ? 36.046 -5.336 -6.456 1.00 89.55 16 PHE D O 1
ATOM 2269 N N . ILE B 2 12 ? 36.270 -5.112 -4.229 1.00 98.72 17 ILE D N 1
ATOM 2270 C CA . ILE B 2 12 ? 35.139 -5.975 -3.912 1.00 96.58 17 ILE D CA 1
ATOM 2271 C C . ILE B 2 12 ? 33.973 -5.161 -3.363 1.00 91.98 17 ILE D C 1
ATOM 2272 O O . ILE B 2 12 ? 34.155 -4.309 -2.495 1.00 106.54 17 ILE D O 1
ATOM 2277 N N . ASN B 2 13 ? 32.776 -5.421 -3.877 1.00 93.24 18 ASN D N 1
ATOM 2278 C CA . ASN B 2 13 ? 31.578 -4.764 -3.377 1.00 97.86 18 ASN D CA 1
ATOM 2279 C C . ASN B 2 13 ? 31.000 -5.544 -2.202 1.00 105.08 18 ASN D C 1
ATOM 2280 O O . ASN B 2 13 ? 30.266 -6.514 -2.389 1.00 102.94 18 ASN D O 1
ATOM 2285 N N . PHE B 2 14 ? 31.337 -5.113 -0.989 1.00 102.82 19 PHE D N 1
ATOM 2286 C CA . PHE B 2 14 ? 30.990 -5.857 0.221 1.00 104.09 19 PHE D CA 1
ATOM 2287 C C . PHE B 2 14 ? 29.498 -5.847 0.545 1.00 113.36 19 PHE D C 1
ATOM 2288 O O . PHE B 2 14 ? 29.057 -6.536 1.463 1.00 113.44 19 PHE D O 1
ATOM 2296 N N . SER B 2 15 ? 28.724 -5.068 -0.200 1.00 125.03 20 SER D N 1
ATOM 2297 C CA . SER B 2 15 ? 27.286 -5.010 0.015 1.00 136.04 20 SER D CA 1
ATOM 2298 C C . SER B 2 15 ? 26.592 -6.179 -0.677 1.00 145.54 20 SER D C 1
ATOM 2299 O O . SER B 2 15 ? 25.555 -6.659 -0.217 1.00 152.97 20 SER D O 1
ATOM 2302 N N . SER B 2 16 ? 27.179 -6.634 -1.780 1.00 144.35 21 SER D N 1
ATOM 2303 C CA . SER B 2 16 ? 26.600 -7.715 -2.570 1.00 148.94 21 SER D CA 1
ATOM 2304 C C . SER B 2 16 ? 26.722 -9.066 -1.869 1.00 150.13 21 SER D C 1
ATOM 2305 O O . SER B 2 16 ? 25.729 -9.629 -1.409 1.00 151.25 21 SER D O 1
ATOM 2308 N N . LEU B 2 17 ? 27.945 -9.582 -1.792 1.00 149.85 22 LEU D N 1
ATOM 2309 C CA . LEU B 2 17 ? 28.183 -10.903 -1.221 1.00 149.29 22 LEU D CA 1
ATOM 2310 C C . LEU B 2 17 ? 29.047 -10.817 0.034 1.00 140.66 22 LEU D C 1
ATOM 2311 O O . LEU B 2 17 ? 28.919 -11.636 0.945 1.00 138.79 22 LEU D O 1
ATOM 2316 N N . THR B 2 23 ? 33.256 -20.210 -2.833 1.00 104.04 28 THR D N 1
ATOM 2317 C CA . THR B 2 23 ? 32.996 -21.632 -2.685 1.00 112.61 28 THR D CA 1
ATOM 2318 C C . THR B 2 23 ? 34.165 -22.335 -1.999 1.00 112.55 28 THR D C 1
ATOM 2319 O O . THR B 2 23 ? 35.136 -21.700 -1.570 1.00 112.94 28 THR D O 1
ATOM 2323 N N . GLN B 2 24 ? 34.046 -23.652 -1.886 1.00 114.77 29 GLN D N 1
ATOM 2324 C CA . GLN B 2 24 ? 35.021 -24.473 -1.186 1.00 112.20 29 GLN D CA 1
ATOM 2325 C C . GLN B 2 24 ? 36.040 -25.005 -2.197 1.00 116.55 29 GLN D C 1
ATOM 2326 O O . GLN B 2 24 ? 37.019 -25.639 -1.804 1.00 117.61 29 GLN D O 1
ATOM 2332 N N . ASN B 2 25 ? 35.821 -24.715 -3.490 1.00 103.83 30 ASN D N 1
ATOM 2333 C CA . ASN B 2 25 ? 36.682 -25.268 -4.540 1.00 104.25 30 ASN D CA 1
ATOM 2334 C C . ASN B 2 25 ? 37.947 -24.452 -4.591 1.00 116.92 30 ASN D C 1
ATOM 2335 O O . ASN B 2 25 ? 38.988 -24.955 -4.997 1.00 102.92 30 ASN D O 1
ATOM 2340 N N . ILE B 2 26 ? 37.871 -23.187 -4.191 1.00 105.72 31 ILE D N 1
ATOM 2341 C CA . ILE B 2 26 ? 39.000 -22.296 -4.440 1.00 101.53 31 ILE D CA 1
ATOM 2342 C C . ILE B 2 26 ? 40.271 -22.870 -3.789 1.00 83.38 31 ILE D C 1
ATOM 2343 O O . ILE B 2 26 ? 41.409 -22.554 -4.169 1.00 84.52 31 ILE D O 1
ATOM 2348 N N . ASP B 2 27 ? 40.035 -23.787 -2.856 1.00 92.22 32 ASP D N 1
ATOM 2349 C CA . ASP B 2 27 ? 41.055 -24.653 -2.285 1.00 95.40 32 ASP D CA 1
ATOM 2350 C C . ASP B 2 27 ? 41.837 -25.444 -3.334 1.00 75.55 32 ASP D C 1
ATOM 2351 O O . ASP B 2 27 ? 42.967 -25.850 -3.078 1.00 72.85 32 ASP D O 1
ATOM 2356 N N . SER B 2 28 ? 41.239 -25.673 -4.504 1.00 77.40 33 SER D N 1
ATOM 2357 C CA . SER B 2 28 ? 41.898 -26.460 -5.552 1.00 76.02 33 SER D CA 1
ATOM 2358 C C . SER B 2 28 ? 43.153 -25.787 -6.076 1.00 71.11 33 SER D C 1
ATOM 2359 O O . SER B 2 28 ? 43.956 -26.418 -6.760 1.00 69.23 33 SER D O 1
ATOM 2362 N N . TRP B 2 29 ? 43.311 -24.506 -5.764 1.00 73.98 34 TRP D N 1
ATOM 2363 C CA . TRP B 2 29 ? 44.507 -23.768 -6.143 1.00 73.46 34 TRP D CA 1
ATOM 2364 C C . TRP B 2 29 ? 45.760 -24.453 -5.607 1.00 70.38 34 TRP D C 1
ATOM 2365 O O . TRP B 2 29 ? 46.807 -24.451 -6.259 1.00 61.90 34 TRP D O 1
ATOM 2376 N N . PHE B 2 30 ? 45.647 -25.052 -4.425 1.00 64.32 35 PHE D N 1
ATOM 2377 C CA . PHE B 2 30 ? 46.781 -25.738 -3.813 1.00 64.94 35 PHE D CA 1
ATOM 2378 C C . PHE B 2 30 ? 47.17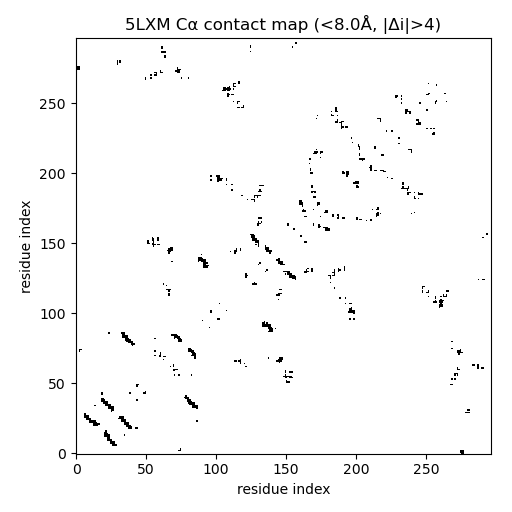6 -26.987 -4.602 1.00 62.48 35 PHE D C 1
ATOM 2379 O O . PHE B 2 30 ? 48.353 -27.204 -4.880 1.00 60.11 35 PHE D O 1
ATOM 2387 N N . GLU B 2 31 ? 46.191 -27.807 -4.950 1.00 65.27 36 GLU D N 1
ATOM 2388 C CA . GLU B 2 31 ? 46.437 -28.998 -5.756 1.00 75.80 36 GLU D CA 1
ATOM 2389 C C . GLU B 2 31 ? 47.028 -28.618 -7.108 1.00 62.73 36 GLU D C 1
ATOM 2390 O O . GLU B 2 31 ? 47.980 -29.248 -7.573 1.00 69.12 36 GLU D O 1
ATOM 2405 N N . LYS B 2 33 ? 48.715 -25.932 -7.865 1.00 62.64 38 LYS D N 1
ATOM 2406 C CA . LYS B 2 33 ? 50.078 -25.446 -7.682 1.00 56.52 38 LYS D CA 1
ATOM 2407 C C . LYS B 2 33 ? 51.077 -26.581 -7.488 1.00 53.38 38 LYS D C 1
ATOM 2408 O O . LYS B 2 33 ? 52.218 -26.496 -7.941 1.00 57.30 38 LYS D O 1
ATOM 2414 N N . ALA B 2 34 ? 50.650 -27.637 -6.801 1.00 54.82 39 ALA D N 1
ATOM 2415 C CA . ALA B 2 34 ? 51.518 -28.785 -6.565 1.00 54.48 39 ALA D CA 1
ATOM 2416 C C . ALA B 2 34 ? 51.862 -29.478 -7.882 1.00 53.17 39 ALA D C 1
ATOM 2417 O O . ALA B 2 34 ? 52.994 -29.908 -8.091 1.00 52.36 39 ALA D O 1
ATOM 2419 N N . ASN B 2 35 ? 50.879 -29.579 -8.769 1.00 55.25 40 ASN D N 1
ATOM 2420 C CA . ASN B 2 35 ? 51.100 -30.216 -10.062 1.00 60.92 40 ASN D CA 1
ATOM 2421 C C . ASN B 2 35 ? 51.953 -29.353 -10.990 1.00 51.48 40 ASN D C 1
ATOM 2422 O O . ASN B 2 35 ? 52.939 -29.831 -11.551 1.00 57.86 40 ASN D O 1
ATOM 2436 N N . GLU B 2 37 ? 54.067 -27.008 -10.313 1.00 63.25 42 GLU D N 1
ATOM 2437 C CA . GLU B 2 37 ? 55.453 -26.868 -9.873 1.00 55.20 42 GLU D CA 1
ATOM 2438 C C . GLU B 2 37 ? 56.147 -28.213 -9.673 1.00 49.88 42 GLU D C 1
ATOM 2439 O O . GLU B 2 37 ? 57.330 -28.256 -9.326 1.00 57.94 42 GLU D O 1
ATOM 2445 N N . ASN B 2 38 ? 55.409 -29.299 -9.895 1.00 52.88 43 ASN D N 1
ATOM 2446 C CA . ASN B 2 38 ? 55.938 -30.657 -9.761 1.00 67.67 43 ASN D CA 1
ATOM 2447 C C . ASN B 2 38 ? 56.461 -30.927 -8.351 1.00 76.89 43 ASN D C 1
ATOM 2448 O O . ASN B 2 38 ? 57.642 -31.210 -8.156 1.00 70.33 43 ASN D O 1
#

B-factor: mean 74.35, std 19.82, range [37.48, 169.8]

CATH classification: 3.30.200.20 (+1 more: 1.10.510.10)

Organism: Homo sapiens (NCBI:txid9606)

Foldseek 3Di:
DDDDPVQKDWAAFLDADPFGTKTWIARVPVRDIWIKTKGFPVSCVVVVLVVLVVQQQVVQQPDDDPQAKHFVDWDDDVTMIITTTHDFVVAWQLVVCVVVLAADLLVLLQLLQSVLQSLLSCVVQQKAQQADDRNQWGAHPVGRIHGHDSSQMDRPPDDFAFAGYDLLLAALCNLVRHTHGNLSVLSSSLQHSLCNHNVDGFLDDPDSVSSNVCRNVVPGDHDPPQDPLNVVLSVLSSDNPSVSRDHSVCSLVRPSSVVNHPDHHD/DPPDDPDDDDDDDVVPHDPCVVVVVCVVVCD

InterPro domains:
  IPR000719 Protein kinase domain [PF00069] (133-383)
  IPR000719 Protein kinase domain [PS50011] (133-383)
  IPR000719 Protein kinase domain [SM00220] (133-383)
  IPR008271 Serine/threonine-protein kinase, active site [PS00108] (252-264)
  IPR011009 Protein kinase-like domain superfamily [SSF56112] (120-386)
  IPR017441 Protein kinase, ATP binding site [PS00107] (139-162)
  IPR030611 Aurora kinase A [cd14116] (127-384)
  IPR030616 Aurora kinase-like [PTHR24350] (18-401)